Protein AF-A0A5R9DU01-F1 (afdb_monomer_lite)

Foldseek 3Di:
DDDPPQDDADPLLVQLVVQEDDDDPVLVVCCSVPPLNSVQSSLLSVLLQQLLVLCQVVCPVPHQWDKGWYRDSQDKMWIAHPVGKIKIWDQPDDPDDDQVNQKTWIAIDFPPPDPDDGFDIDIDGSPDGSNVVNVCCVVRGVVRHVVVRVVRVVVNVLVVVLQVLQLVVLVVVCVLDPQKQFPPPDHCVNCSSDQGKIWRDPVRHPPPDDPQVKIWIWHAPPSNPDIDTGIDNDDPVSVVVSVVVVVVVPPQDDDDDPPPDDDDDDDDDDDPDPDPDDDDDDDDDDDDDDDDDDDDDDDDDDDDDDDDDDDDDD

Structure (mmCIF, N/CA/C/O backbone):
data_AF-A0A5R9DU01-F1
#
_entry.id   AF-A0A5R9DU01-F1
#
loop_
_atom_site.group_PDB
_atom_site.id
_atom_site.type_symbol
_atom_site.label_atom_id
_atom_site.label_alt_id
_atom_site.label_comp_id
_atom_site.label_asym_id
_atom_site.label_entity_id
_atom_site.label_seq_id
_atom_site.pdbx_PDB_ins_code
_atom_site.Cartn_x
_atom_site.Cartn_y
_atom_site.Cartn_z
_atom_site.occupancy
_atom_site.B_iso_or_equiv
_atom_site.auth_seq_id
_atom_site.auth_comp_id
_atom_site.auth_asym_id
_atom_site.auth_atom_id
_atom_site.pdbx_PDB_model_num
ATOM 1 N N . MET A 1 1 ? -5.476 39.512 -20.419 1.00 50.00 1 MET A N 1
ATOM 2 C CA . MET A 1 1 ? -4.323 38.826 -21.036 1.00 50.00 1 MET A CA 1
ATOM 3 C C . MET A 1 1 ? -4.688 37.359 -21.117 1.00 50.00 1 MET A C 1
ATOM 5 O O . MET A 1 1 ? -5.142 36.841 -20.108 1.00 50.00 1 MET A O 1
ATOM 9 N N . ALA A 1 2 ? -4.630 36.744 -22.297 1.00 47.91 2 ALA A N 1
ATOM 10 C CA . ALA A 1 2 ? -4.918 35.318 -22.434 1.00 47.91 2 ALA A CA 1
ATOM 11 C C . ALA A 1 2 ? -3.765 34.522 -21.813 1.00 47.91 2 ALA A C 1
ATOM 13 O O . ALA A 1 2 ? -2.606 34.837 -22.092 1.00 47.91 2 ALA A O 1
ATOM 14 N N . ASP A 1 3 ? -4.077 33.535 -20.972 1.00 58.12 3 ASP A N 1
ATOM 15 C CA . ASP A 1 3 ? -3.067 32.599 -20.486 1.00 58.12 3 ASP A CA 1
ATOM 16 C C . ASP A 1 3 ? -2.405 31.917 -21.692 1.00 58.12 3 ASP A C 1
ATOM 18 O O . ASP A 1 3 ? -3.116 31.473 -22.604 1.00 58.12 3 ASP A O 1
ATOM 22 N N . PRO A 1 4 ? -1.063 31.848 -21.748 1.00 65.44 4 PRO A N 1
ATOM 23 C CA . PRO A 1 4 ? -0.380 31.137 -22.815 1.00 65.44 4 PRO A CA 1
ATOM 24 C C . PRO A 1 4 ? -0.883 29.691 -22.839 1.00 65.44 4 PRO A C 1
ATOM 26 O O . PRO A 1 4 ? -0.797 28.975 -21.837 1.00 65.44 4 PRO A O 1
ATOM 29 N N . GLN A 1 5 ? -1.445 29.277 -23.981 1.00 71.00 5 GLN A N 1
ATOM 30 C CA . GLN A 1 5 ? -1.933 27.915 -24.180 1.00 71.00 5 GLN A CA 1
ATOM 31 C C . GLN A 1 5 ? -0.801 26.941 -23.858 1.00 71.00 5 GLN A C 1
ATOM 33 O O . GLN A 1 5 ? 0.240 26.938 -24.516 1.00 71.00 5 GLN A O 1
ATOM 38 N N . THR A 1 6 ? -0.994 26.137 -22.811 1.00 71.12 6 THR A N 1
ATOM 39 C CA . THR A 1 6 ? -0.038 25.086 -22.466 1.00 71.12 6 THR A CA 1
ATOM 40 C C . THR A 1 6 ? -0.093 24.046 -23.590 1.00 71.12 6 THR A C 1
ATOM 42 O O . THR A 1 6 ? -1.191 23.579 -23.909 1.00 71.12 6 THR A O 1
ATOM 45 N N . PRO A 1 7 ? 1.037 23.727 -24.248 1.00 76.38 7 PRO A N 1
ATOM 46 C CA . PRO A 1 7 ? 1.052 22.756 -25.334 1.00 76.38 7 PRO A CA 1
ATOM 47 C C . PRO A 1 7 ? 0.535 21.401 -24.841 1.00 76.38 7 PRO A C 1
ATOM 49 O O . PRO A 1 7 ? 0.767 21.013 -23.695 1.00 76.38 7 PRO A O 1
ATOM 52 N N . ALA A 1 8 ? -0.182 20.685 -25.709 1.00 84.69 8 ALA A N 1
ATOM 53 C CA . ALA A 1 8 ? -0.704 19.366 -25.375 1.00 84.69 8 ALA A CA 1
ATOM 54 C C . ALA A 1 8 ? 0.450 18.403 -25.016 1.00 84.69 8 ALA A C 1
ATOM 56 O O . ALA A 1 8 ? 1.486 18.424 -25.690 1.00 84.69 8 ALA A O 1
ATOM 57 N N . PRO A 1 9 ? 0.294 17.556 -23.980 1.00 88.69 9 PRO A N 1
ATOM 58 C CA . PRO A 1 9 ? 1.336 16.619 -23.578 1.00 88.69 9 PRO A CA 1
ATOM 59 C C . PRO A 1 9 ? 1.611 15.597 -24.686 1.00 88.69 9 PRO A C 1
ATOM 61 O O . PRO A 1 9 ? 0.715 15.214 -25.441 1.00 88.69 9 PRO A O 1
ATOM 64 N N . SER A 1 10 ? 2.852 15.109 -24.756 1.00 93.31 10 SER A N 1
ATOM 65 C CA . SER A 1 10 ? 3.187 14.003 -25.656 1.00 93.31 10 SER A CA 1
ATOM 66 C C . SER A 1 10 ? 2.363 12.749 -25.308 1.00 93.31 10 SER A C 1
ATOM 68 O O . SER A 1 10 ? 1.999 12.565 -24.143 1.00 93.31 10 SER A O 1
ATOM 70 N N . PRO A 1 11 ? 2.099 11.836 -26.266 1.00 95.31 11 PRO A N 1
ATOM 71 C CA . PRO A 1 11 ? 1.333 10.617 -25.990 1.00 95.31 11 PRO A CA 1
ATOM 72 C C . PRO A 1 11 ? 1.931 9.760 -24.866 1.00 95.31 11 PRO A C 1
ATOM 74 O O . PRO A 1 11 ? 1.199 9.196 -24.056 1.00 95.31 11 PRO A O 1
ATOM 77 N N . SER A 1 12 ? 3.263 9.698 -24.779 1.00 94.62 12 SER A N 1
ATOM 78 C CA . SER A 1 12 ? 3.965 8.954 -23.730 1.00 94.62 12 SER A CA 1
ATOM 79 C C . SER A 1 12 ? 3.794 9.595 -22.354 1.00 94.62 12 SER A C 1
ATOM 81 O O . SER A 1 12 ? 3.587 8.890 -21.370 1.00 94.62 12 SER A O 1
ATOM 83 N N . LEU A 1 13 ? 3.830 10.930 -22.282 1.00 95.31 13 LEU A N 1
ATOM 84 C CA . LEU A 1 13 ? 3.581 11.651 -21.040 1.00 95.31 13 LEU A CA 1
ATOM 85 C C . LEU A 1 13 ? 2.116 11.512 -20.621 1.00 95.31 13 LEU A C 1
ATOM 87 O O . LEU A 1 13 ? 1.848 11.223 -19.463 1.00 95.31 13 LEU A O 1
ATOM 91 N N . ALA A 1 14 ? 1.172 11.651 -21.553 1.00 94.69 14 ALA A N 1
ATOM 92 C CA . ALA A 1 14 ? -0.249 11.455 -21.275 1.00 94.69 14 ALA A CA 1
ATOM 93 C C . ALA A 1 14 ? -0.528 10.051 -20.708 1.00 94.69 14 ALA A C 1
ATOM 95 O O . ALA A 1 14 ? -1.267 9.910 -19.734 1.00 94.69 14 ALA A O 1
ATOM 96 N N . GLN A 1 15 ? 0.120 9.020 -21.261 1.00 96.25 15 GLN A N 1
ATOM 97 C CA . GLN A 1 15 ? 0.032 7.660 -20.738 1.00 96.25 15 GLN A CA 1
ATOM 98 C C . GLN A 1 15 ? 0.614 7.547 -19.322 1.00 96.25 15 GLN A C 1
ATOM 100 O O . GLN A 1 15 ? -0.055 7.017 -18.436 1.00 96.25 15 GLN A O 1
ATOM 105 N N . ALA A 1 16 ? 1.803 8.101 -19.079 1.00 95.31 16 ALA A N 1
ATOM 106 C CA . ALA A 1 16 ? 2.418 8.107 -17.754 1.00 95.31 16 ALA A CA 1
ATOM 107 C C . ALA A 1 16 ? 1.559 8.842 -16.705 1.00 95.31 16 ALA A C 1
ATOM 109 O O . ALA A 1 16 ? 1.43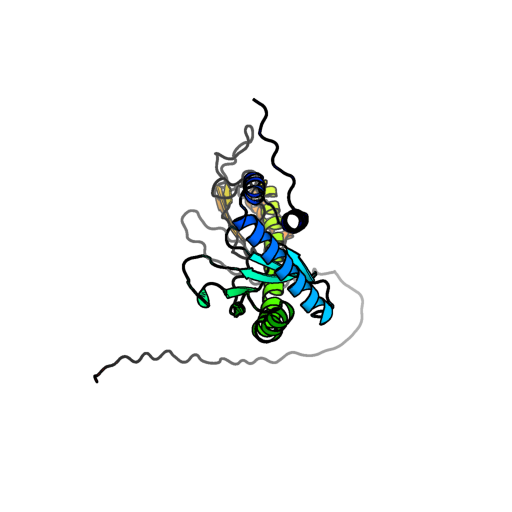7 8.385 -15.571 1.00 95.31 16 ALA A O 1
ATOM 110 N N . LEU A 1 17 ? 0.913 9.949 -17.081 1.00 94.56 17 LEU A N 1
ATOM 111 C CA . LEU A 1 17 ? 0.014 10.687 -16.191 1.00 94.56 17 LEU A CA 1
ATOM 112 C C . LEU A 1 17 ? -1.262 9.895 -15.860 1.00 94.56 17 LEU A C 1
ATOM 114 O O . LEU A 1 17 ? -1.778 10.023 -14.755 1.00 94.56 17 LEU A O 1
ATOM 118 N N . SER A 1 18 ? -1.748 9.043 -16.770 1.00 95.31 18 SER A N 1
ATOM 119 C CA . SER A 1 18 ? -2.974 8.252 -16.558 1.00 95.31 18 SER A CA 1
ATOM 120 C C . SER A 1 18 ? -2.857 7.171 -15.475 1.00 95.31 18 SER A C 1
ATOM 122 O O . SER A 1 18 ? -3.872 6.713 -14.957 1.00 95.31 18 SER A O 1
ATOM 124 N N . VAL A 1 19 ? -1.630 6.772 -15.120 1.00 95.06 19 VAL A N 1
ATOM 125 C CA . VAL A 1 19 ? -1.359 5.758 -14.086 1.00 95.06 19 VAL A CA 1
ATOM 126 C C . VAL A 1 19 ? -0.917 6.368 -12.750 1.00 95.06 19 VAL A C 1
ATOM 128 O O . VAL A 1 19 ? -0.547 5.631 -11.830 1.00 95.06 19 VAL A O 1
ATOM 131 N N . LEU A 1 20 ? -0.936 7.703 -12.630 1.00 94.19 20 LEU A N 1
ATOM 132 C CA . LEU A 1 20 ? -0.679 8.395 -11.369 1.00 94.19 20 LEU A CA 1
ATOM 133 C C . LEU A 1 20 ? -1.876 8.270 -10.426 1.00 94.19 20 LEU A C 1
ATOM 135 O O . LEU A 1 20 ? -3.015 8.551 -10.793 1.00 94.19 20 LEU A O 1
ATOM 139 N N . VAL A 1 21 ? -1.603 7.896 -9.180 1.00 93.19 21 VAL A N 1
ATOM 140 C CA . VAL A 1 21 ? -2.612 7.801 -8.124 1.00 93.19 21 VAL A CA 1
ATOM 141 C C . VAL A 1 21 ? -2.655 9.116 -7.356 1.00 93.19 21 VAL A C 1
ATOM 143 O O . VAL A 1 21 ? -1.670 9.505 -6.733 1.00 93.19 21 VAL A O 1
ATOM 146 N N . SER A 1 22 ? -3.814 9.775 -7.397 1.00 91.94 22 SER A N 1
ATOM 147 C CA . SER A 1 22 ? -4.113 11.018 -6.672 1.00 91.94 22 SER A CA 1
ATOM 148 C C . SER A 1 22 ? -3.112 12.172 -6.894 1.00 91.94 22 SER A C 1
ATOM 150 O O . SER A 1 22 ? -2.636 12.741 -5.910 1.00 91.94 22 SER A O 1
ATOM 152 N N . PRO A 1 23 ? -2.757 12.535 -8.145 1.00 92.50 23 PRO A N 1
ATOM 153 C CA . PRO A 1 23 ? -1.956 13.732 -8.388 1.00 92.50 23 PRO A CA 1
ATOM 154 C C . PRO A 1 23 ? -2.767 15.000 -8.094 1.00 92.50 23 PRO A C 1
ATOM 156 O O . PRO A 1 23 ? -3.945 15.076 -8.443 1.00 92.50 23 PRO A O 1
ATOM 159 N N . ASP A 1 24 ? -2.136 15.999 -7.478 1.00 93.00 24 ASP A N 1
ATOM 160 C CA . ASP A 1 24 ? -2.704 17.345 -7.401 1.00 93.00 24 ASP A CA 1
ATOM 161 C C . ASP A 1 24 ? -2.493 18.116 -8.720 1.00 93.00 24 ASP A C 1
ATOM 163 O O . ASP A 1 24 ? -1.648 17.769 -9.555 1.00 93.00 24 ASP A O 1
ATOM 167 N N . ASP A 1 25 ? -3.296 19.161 -8.933 1.00 93.06 25 ASP A N 1
ATOM 168 C CA . ASP A 1 25 ? -3.261 19.946 -10.171 1.00 93.06 25 ASP A CA 1
ATOM 169 C C . ASP A 1 25 ? -1.913 20.644 -10.391 1.00 93.06 25 ASP A C 1
ATOM 171 O O . ASP A 1 25 ? -1.501 20.851 -11.536 1.00 93.06 25 ASP A O 1
ATOM 175 N N . ASP A 1 26 ? -1.226 21.024 -9.315 1.00 93.00 26 ASP A N 1
ATOM 176 C CA . ASP A 1 26 ? 0.052 21.724 -9.396 1.00 93.00 26 ASP A CA 1
ATOM 177 C C . ASP A 1 26 ? 1.143 20.782 -9.921 1.00 93.00 26 ASP A C 1
ATOM 179 O O . ASP A 1 26 ? 1.870 21.144 -10.851 1.00 93.00 26 ASP A O 1
ATOM 183 N N . PHE A 1 27 ? 1.179 19.540 -9.435 1.00 93.25 27 PHE A N 1
ATOM 184 C CA . PHE A 1 27 ? 2.055 18.483 -9.926 1.00 93.25 27 PHE A CA 1
ATOM 185 C C . PHE A 1 27 ? 1.783 18.165 -11.398 1.00 93.25 27 PHE A C 1
ATOM 187 O O . PHE A 1 27 ? 2.722 18.030 -12.186 1.00 93.25 27 PHE A O 1
ATOM 194 N N . LEU A 1 28 ? 0.510 18.076 -11.803 1.00 92.31 28 LEU A N 1
ATOM 195 C CA . LEU A 1 28 ? 0.144 17.828 -13.202 1.00 92.31 28 LEU A CA 1
ATOM 196 C C . LEU A 1 28 ? 0.627 18.954 -14.123 1.00 92.31 28 LEU A C 1
ATOM 198 O O . LEU A 1 28 ? 1.209 18.684 -15.178 1.00 92.31 28 LEU A O 1
ATOM 202 N N . ARG A 1 29 ? 0.430 20.216 -13.722 1.00 91.94 29 ARG A N 1
ATOM 203 C CA . ARG A 1 29 ? 0.918 21.378 -14.482 1.00 91.94 29 ARG A CA 1
ATOM 204 C C . ARG A 1 29 ? 2.441 21.411 -14.537 1.00 91.94 29 ARG A C 1
ATOM 206 O O . ARG A 1 29 ? 3.003 21.742 -15.581 1.00 91.94 29 ARG A O 1
ATOM 213 N N . GLU A 1 30 ? 3.118 21.077 -13.443 1.00 92.25 30 GLU A N 1
ATOM 214 C CA . GLU A 1 30 ? 4.577 21.026 -13.411 1.00 92.25 30 GLU A CA 1
ATOM 215 C C . GLU A 1 30 ? 5.118 19.921 -14.324 1.00 92.25 30 GLU A C 1
ATOM 217 O O . GLU A 1 30 ? 6.005 20.184 -15.135 1.00 92.25 30 GLU A O 1
ATOM 222 N N . ALA A 1 31 ? 4.541 18.719 -14.277 1.00 91.38 31 ALA A N 1
ATOM 223 C CA . ALA A 1 31 ? 4.926 17.600 -15.134 1.00 91.38 31 ALA A CA 1
ATOM 224 C C . ALA A 1 31 ? 4.796 17.920 -16.632 1.00 91.38 31 ALA A C 1
ATOM 226 O O . ALA A 1 31 ? 5.589 17.427 -17.430 1.00 91.38 31 ALA A O 1
ATOM 227 N N . GLN A 1 32 ? 3.834 18.763 -17.018 1.00 91.62 32 GLN A N 1
ATOM 228 C CA . GLN A 1 32 ? 3.659 19.219 -18.402 1.00 91.62 32 GLN A CA 1
ATOM 229 C C . GLN A 1 32 ? 4.683 20.277 -18.836 1.00 91.62 32 GLN A C 1
ATOM 231 O O . GLN A 1 32 ? 4.969 20.395 -20.024 1.00 91.62 32 GLN A O 1
ATOM 236 N N . ARG A 1 33 ? 5.214 21.065 -17.895 1.00 91.88 33 ARG A N 1
ATOM 237 C CA . ARG A 1 33 ? 6.136 22.183 -18.172 1.00 91.88 33 ARG A CA 1
ATOM 238 C C . ARG A 1 33 ? 7.605 21.817 -17.971 1.00 91.88 33 ARG A C 1
ATOM 240 O O . ARG A 1 33 ? 8.479 22.514 -18.478 1.00 91.88 33 ARG A O 1
ATOM 247 N N . ASN A 1 34 ? 7.880 20.766 -17.204 1.00 92.88 34 ASN A N 1
ATOM 248 C CA . ASN A 1 34 ? 9.218 20.357 -16.807 1.00 92.88 34 ASN A CA 1
ATOM 249 C C . ASN A 1 34 ? 9.645 19.077 -17.546 1.00 92.88 34 ASN A C 1
ATOM 251 O O . ASN A 1 34 ? 9.271 17.968 -17.163 1.00 92.88 34 ASN A O 1
ATOM 255 N N . ASP A 1 35 ? 10.495 19.228 -18.565 1.00 92.12 35 ASP A N 1
ATOM 256 C CA . ASP A 1 35 ? 11.002 18.121 -19.392 1.00 92.12 35 ASP A CA 1
ATOM 257 C C . ASP A 1 35 ? 11.763 17.043 -18.600 1.00 92.12 35 ASP A C 1
ATOM 259 O O . ASP A 1 35 ? 11.828 15.881 -19.011 1.00 92.12 35 ASP A O 1
ATOM 263 N N . GLU A 1 36 ? 12.399 17.395 -17.480 1.00 90.75 36 GLU A N 1
ATOM 264 C CA . GLU A 1 36 ? 13.075 16.412 -16.628 1.00 90.75 36 GLU A CA 1
ATOM 265 C C . GLU A 1 36 ? 12.055 15.541 -15.888 1.00 90.75 36 GLU A C 1
ATOM 267 O O . GLU A 1 36 ? 12.175 14.310 -15.889 1.00 90.75 36 GLU A O 1
ATOM 272 N N . LEU A 1 37 ? 11.021 16.164 -15.320 1.00 91.38 37 LEU A N 1
ATOM 273 C CA . LEU A 1 37 ? 9.933 15.453 -14.655 1.00 91.38 37 LEU A CA 1
ATOM 274 C C . LEU A 1 37 ? 9.149 14.597 -15.659 1.00 91.38 37 LEU A C 1
ATOM 276 O O . LEU A 1 37 ? 8.935 13.412 -15.407 1.00 91.38 37 LEU A O 1
ATOM 280 N N . ALA A 1 38 ? 8.824 15.137 -16.836 1.00 93.69 38 ALA A N 1
ATOM 281 C CA . ALA A 1 38 ? 8.150 14.406 -17.908 1.00 93.69 38 ALA A CA 1
ATOM 282 C C . ALA A 1 38 ? 8.930 13.157 -18.357 1.00 93.69 38 ALA A C 1
ATOM 284 O O . ALA A 1 38 ? 8.357 12.070 -18.492 1.00 93.69 38 ALA A O 1
ATOM 285 N N . ARG A 1 39 ? 10.253 13.286 -18.552 1.00 93.06 39 ARG A N 1
ATOM 286 C CA . ARG A 1 39 ? 11.130 12.148 -18.884 1.00 93.06 39 ARG A CA 1
ATOM 287 C C . ARG A 1 39 ? 11.181 11.121 -17.762 1.00 93.06 39 ARG A C 1
ATOM 289 O O . ARG A 1 39 ? 11.145 9.926 -18.046 1.00 93.06 39 ARG A O 1
ATOM 296 N N . THR A 1 40 ? 11.230 11.572 -16.512 1.00 92.69 40 THR A N 1
ATOM 297 C CA . THR A 1 40 ? 11.231 10.688 -15.340 1.00 92.69 40 THR A CA 1
ATOM 298 C C . THR A 1 40 ? 9.936 9.883 -15.271 1.00 92.69 40 THR A C 1
ATOM 300 O O . THR A 1 40 ? 9.986 8.657 -15.220 1.00 92.69 40 THR A O 1
ATOM 303 N N . LEU A 1 41 ? 8.777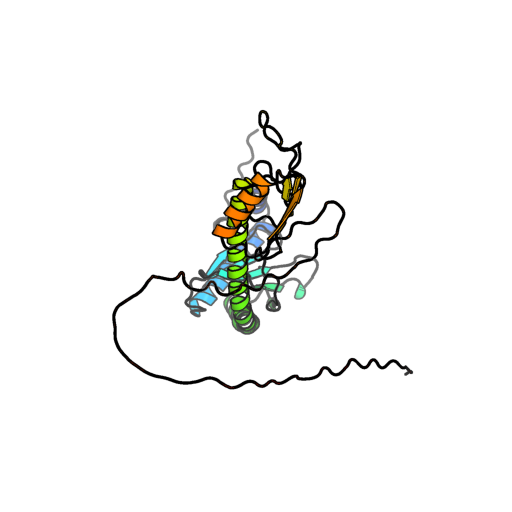 10.538 -15.363 1.00 94.38 41 LEU A N 1
ATOM 304 C CA . LEU A 1 41 ? 7.475 9.866 -15.342 1.00 94.38 41 LEU A CA 1
ATOM 305 C C . LEU A 1 41 ? 7.327 8.871 -16.497 1.00 94.38 41 LEU A C 1
ATOM 307 O O . LEU A 1 41 ? 6.938 7.728 -16.278 1.00 94.38 41 LEU A O 1
ATOM 311 N N . THR A 1 42 ? 7.712 9.271 -17.712 1.00 96.31 42 THR A N 1
ATOM 312 C CA . THR A 1 42 ? 7.672 8.385 -18.888 1.00 96.31 42 THR A CA 1
ATOM 313 C C . THR A 1 42 ? 8.576 7.160 -18.706 1.00 96.31 42 THR A C 1
ATOM 315 O O . THR A 1 42 ? 8.199 6.046 -19.067 1.00 96.31 42 THR A O 1
ATOM 318 N N . HIS A 1 43 ? 9.767 7.342 -18.129 1.00 95.06 43 HIS A N 1
ATOM 319 C CA . HIS A 1 43 ? 10.690 6.244 -17.855 1.00 95.06 43 HIS A CA 1
ATOM 320 C C . HIS A 1 43 ? 10.117 5.249 -16.835 1.00 95.06 43 HIS A C 1
ATOM 322 O O . HIS A 1 43 ? 10.150 4.043 -17.078 1.00 95.06 43 HIS A O 1
ATOM 328 N N . PHE A 1 44 ? 9.574 5.737 -15.716 1.00 95.94 44 PHE A N 1
ATOM 329 C CA . PHE A 1 44 ? 9.015 4.879 -14.668 1.00 95.94 44 PHE A CA 1
ATOM 330 C C . PHE A 1 44 ? 7.720 4.180 -15.092 1.00 95.94 44 PHE A C 1
ATOM 332 O O . PHE A 1 44 ? 7.513 3.027 -14.713 1.00 95.94 44 PHE A O 1
ATOM 339 N N . ASP A 1 45 ? 6.902 4.815 -15.931 1.00 97.38 45 ASP A N 1
ATOM 340 C CA . ASP A 1 45 ? 5.743 4.170 -16.549 1.00 97.38 45 ASP A CA 1
ATOM 341 C C . ASP A 1 45 ? 6.167 2.995 -17.447 1.00 97.38 45 ASP A C 1
ATOM 343 O O . ASP A 1 45 ? 5.677 1.875 -17.285 1.00 97.38 45 ASP A O 1
ATOM 347 N N . ALA A 1 46 ? 7.137 3.209 -18.344 1.00 97.31 46 ALA A N 1
ATOM 348 C CA . ALA A 1 46 ? 7.658 2.150 -19.209 1.00 97.31 46 ALA A CA 1
ATOM 349 C C . ALA A 1 46 ? 8.297 1.004 -18.404 1.00 97.31 46 ALA A C 1
ATOM 351 O O . ALA A 1 46 ? 8.072 -0.172 -18.699 1.00 97.31 46 ALA A O 1
ATOM 352 N N . LEU A 1 47 ? 9.061 1.341 -17.360 1.00 97.31 47 LEU A N 1
ATOM 353 C CA . LEU A 1 47 ? 9.667 0.372 -16.453 1.00 97.31 47 LEU A CA 1
ATOM 354 C C . LEU A 1 47 ? 8.604 -0.457 -15.719 1.00 97.31 47 LEU A C 1
ATOM 356 O O . LEU A 1 47 ? 8.674 -1.684 -15.730 1.00 97.31 47 LEU A O 1
ATOM 360 N N . GLY A 1 48 ? 7.620 0.200 -15.099 1.00 97.62 48 GLY A N 1
ATOM 361 C CA . GLY A 1 48 ? 6.541 -0.459 -14.364 1.00 97.62 48 GLY A CA 1
ATOM 362 C C . GLY A 1 48 ? 5.737 -1.404 -15.234 1.00 97.62 48 GLY A C 1
ATOM 363 O O . GLY A 1 48 ? 5.522 -2.556 -14.856 1.00 97.62 48 GLY A O 1
ATOM 364 N N . ARG A 1 49 ? 5.364 -0.935 -16.426 1.00 98.25 49 ARG A N 1
ATOM 365 C CA . ARG A 1 49 ? 4.649 -1.734 -17.419 1.00 98.25 49 ARG A CA 1
ATOM 366 C C . ARG A 1 49 ? 5.443 -2.968 -17.823 1.00 98.25 49 ARG A C 1
ATOM 368 O O . ARG A 1 49 ? 4.908 -4.069 -17.775 1.00 98.25 49 ARG A O 1
ATOM 375 N N . GLY A 1 50 ? 6.725 -2.795 -18.153 1.00 98.38 50 GLY A N 1
ATOM 376 C CA . GLY A 1 50 ? 7.593 -3.905 -18.540 1.00 98.38 50 GLY A CA 1
ATOM 377 C C . GLY A 1 50 ? 7.800 -4.923 -17.414 1.00 98.38 50 GLY A C 1
ATOM 378 O O . GLY A 1 50 ? 7.871 -6.119 -17.676 1.00 98.38 50 GLY A O 1
ATOM 379 N N . ILE A 1 51 ? 7.869 -4.481 -16.152 1.00 98.44 51 ILE A N 1
ATOM 380 C CA . ILE A 1 51 ? 7.973 -5.390 -15.000 1.00 98.44 51 ILE A CA 1
ATOM 381 C C . ILE A 1 51 ? 6.656 -6.148 -14.804 1.00 98.44 51 ILE A C 1
ATOM 383 O O . ILE A 1 51 ? 6.681 -7.364 -14.626 1.00 98.44 51 ILE A O 1
ATOM 387 N N . ALA A 1 52 ? 5.512 -5.461 -14.856 1.00 98.38 52 ALA A N 1
ATOM 388 C CA . ALA A 1 52 ? 4.200 -6.094 -14.740 1.00 98.38 52 ALA A CA 1
ATOM 389 C C . ALA A 1 52 ? 3.984 -7.142 -15.848 1.00 98.38 52 ALA A C 1
ATOM 391 O O . ALA A 1 52 ? 3.591 -8.272 -15.567 1.00 98.38 52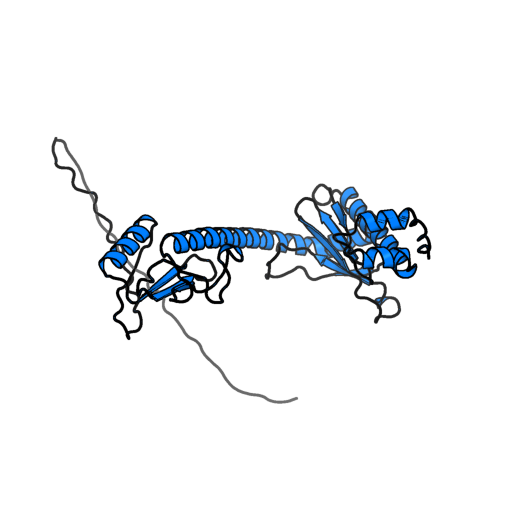 ALA A O 1
ATOM 392 N N . GLU A 1 53 ? 4.326 -6.808 -17.094 1.00 98.56 53 GLU A N 1
ATOM 393 C CA . GLU A 1 53 ? 4.288 -7.726 -18.236 1.00 98.56 53 GLU A CA 1
ATOM 394 C C . GLU A 1 53 ? 5.223 -8.929 -18.053 1.00 98.56 53 GLU A C 1
ATOM 396 O O . GLU A 1 53 ? 4.825 -10.065 -18.315 1.00 98.56 53 GLU A O 1
ATOM 401 N N . ALA A 1 54 ? 6.436 -8.710 -17.542 1.00 98.44 54 ALA A N 1
ATOM 402 C CA . ALA A 1 54 ? 7.392 -9.775 -17.257 1.00 98.44 54 ALA A CA 1
ATOM 403 C C . ALA A 1 54 ? 6.895 -10.746 -16.169 1.00 98.44 54 ALA A C 1
ATOM 405 O O . ALA A 1 54 ? 7.149 -11.951 -16.262 1.00 98.44 54 ALA A O 1
ATOM 406 N N . LEU A 1 55 ? 6.195 -10.245 -15.145 1.00 98.19 55 LEU A N 1
ATOM 407 C CA . LEU A 1 55 ? 5.554 -11.073 -14.116 1.00 98.19 55 LEU A CA 1
ATOM 408 C C . LEU A 1 55 ? 4.355 -11.847 -14.681 1.00 98.19 55 LEU A C 1
ATOM 410 O O . LEU A 1 55 ? 4.224 -13.039 -14.410 1.00 98.19 55 LEU A O 1
ATOM 414 N N . ASN A 1 56 ? 3.530 -11.199 -15.509 1.00 98.12 56 ASN A N 1
ATOM 415 C CA . ASN A 1 56 ? 2.384 -11.828 -16.171 1.00 98.12 56 ASN A CA 1
ATOM 416 C C . ASN A 1 56 ? 2.813 -12.929 -17.149 1.00 98.12 56 ASN A C 1
ATOM 418 O O . ASN A 1 56 ? 2.254 -14.017 -17.128 1.00 98.12 56 ASN A O 1
ATOM 422 N N . THR A 1 57 ? 3.846 -12.687 -17.958 1.00 98.12 57 THR A N 1
ATOM 423 C CA . THR A 1 57 ? 4.388 -13.671 -18.915 1.00 98.12 57 THR A CA 1
ATOM 424 C C . THR A 1 57 ? 4.923 -14.927 -18.220 1.00 98.12 57 THR A C 1
ATOM 426 O O . THR A 1 57 ? 4.872 -16.019 -18.776 1.00 98.12 57 THR A O 1
ATOM 429 N N . ARG A 1 58 ? 5.431 -14.785 -16.991 1.00 97.75 58 ARG A N 1
ATOM 430 C CA . ARG A 1 58 ? 5.910 -15.895 -16.151 1.00 97.75 58 ARG A CA 1
ATOM 431 C C . ARG A 1 58 ? 4.800 -16.595 -15.362 1.00 97.75 58 ARG A C 1
ATOM 433 O O . ARG A 1 58 ? 5.118 -17.490 -14.585 1.00 97.75 58 ARG A O 1
ATOM 440 N N . ASP A 1 59 ? 3.553 -16.154 -15.510 1.00 96.25 59 ASP A N 1
ATOM 441 C CA . ASP A 1 59 ? 2.394 -16.636 -14.755 1.00 96.25 59 ASP A CA 1
ATOM 442 C C . ASP A 1 59 ? 2.599 -16.600 -13.227 1.00 96.25 59 ASP A C 1
ATOM 444 O O . ASP A 1 59 ? 2.193 -17.488 -12.476 1.00 96.25 59 ASP A O 1
ATOM 448 N N . VAL A 1 60 ? 3.282 -15.557 -12.737 1.00 95.44 60 VAL A N 1
ATOM 449 C CA . VAL A 1 60 ? 3.565 -15.402 -11.304 1.00 95.44 60 VAL A CA 1
ATOM 450 C C . VAL A 1 60 ? 2.251 -15.221 -10.551 1.00 95.44 60 VAL A C 1
ATOM 452 O O . VAL A 1 60 ? 1.559 -14.226 -10.764 1.00 95.44 60 VAL A O 1
ATOM 455 N N . GLU A 1 61 ? 1.938 -16.166 -9.660 1.00 94.06 61 GLU A N 1
ATOM 456 C CA . GLU A 1 61 ? 0.672 -16.236 -8.909 1.00 94.06 61 GLU A CA 1
ATOM 457 C C . GLU A 1 61 ? -0.591 -16.232 -9.803 1.00 94.06 61 GLU A C 1
ATOM 459 O O . GLU A 1 61 ? -1.661 -15.807 -9.374 1.00 94.06 61 GLU A O 1
ATOM 464 N N . GLY A 1 62 ? -0.491 -16.717 -11.048 1.00 93.94 62 GLY A N 1
ATOM 465 C CA . GLY A 1 62 ? -1.621 -16.741 -11.985 1.00 93.94 62 GLY A CA 1
ATOM 466 C C . GLY A 1 62 ? -1.843 -15.432 -12.761 1.00 93.94 62 GLY A C 1
ATOM 467 O O . GLY A 1 62 ? -2.925 -15.228 -13.322 1.00 93.94 62 GLY A O 1
ATOM 468 N N . GLY A 1 63 ? -0.862 -14.520 -12.752 1.00 94.50 63 GLY A N 1
ATOM 469 C CA . GLY A 1 63 ? -0.884 -13.264 -13.509 1.00 94.50 63 GLY A CA 1
ATOM 470 C C . GLY A 1 63 ? -1.827 -12.191 -12.944 1.00 94.50 63 GLY A C 1
ATOM 471 O O . GLY A 1 63 ? -2.296 -12.261 -11.819 1.00 94.50 63 GLY A O 1
ATOM 472 N N . GLY A 1 64 ? -2.112 -11.143 -13.722 1.00 96.12 64 GLY A N 1
ATOM 473 C CA . GLY A 1 64 ? -2.942 -10.015 -13.268 1.00 96.12 64 GLY A CA 1
ATOM 474 C C . GLY A 1 64 ? -2.165 -8.930 -12.514 1.00 96.12 64 GLY A C 1
ATOM 475 O O . GLY A 1 64 ? -2.737 -8.185 -11.718 1.00 96.12 64 GLY A O 1
ATOM 476 N N . TRP A 1 65 ? -0.860 -8.834 -12.763 1.00 98.00 65 TRP A N 1
ATOM 477 C CA . TRP A 1 65 ? -0.017 -7.743 -12.296 1.00 98.00 65 TRP A CA 1
ATOM 478 C C . TRP A 1 65 ? -0.256 -6.487 -13.137 1.00 98.00 65 TRP A C 1
ATOM 480 O O . TRP A 1 65 ? -0.224 -6.529 -14.368 1.00 98.00 65 TRP A O 1
ATOM 490 N N . THR A 1 66 ? -0.458 -5.362 -12.460 1.00 98.06 66 THR A N 1
ATOM 491 C CA . THR A 1 66 ? -0.614 -4.020 -13.043 1.00 98.06 66 THR A CA 1
ATOM 492 C C . THR A 1 66 ? 0.348 -3.051 -12.370 1.00 98.06 66 THR A C 1
ATOM 494 O O . THR A 1 66 ? 0.768 -3.308 -11.241 1.00 98.06 66 THR A O 1
ATOM 497 N N . HIS A 1 67 ? 0.671 -1.922 -12.998 1.00 98.06 67 HIS A N 1
ATOM 498 C CA . HIS A 1 67 ? 1.495 -0.888 -12.373 1.00 98.06 67 HIS A CA 1
ATOM 499 C C . HIS A 1 67 ? 0.732 0.417 -12.145 1.00 98.06 67 HIS A C 1
ATOM 501 O O . HIS A 1 67 ? -0.199 0.755 -12.871 1.00 98.06 67 HIS A O 1
ATOM 507 N N . THR A 1 68 ? 1.159 1.153 -11.127 1.00 97.50 68 THR A N 1
ATOM 508 C CA . THR A 1 68 ? 0.710 2.511 -10.808 1.00 97.50 68 THR A CA 1
ATOM 509 C C . THR A 1 68 ? 1.896 3.341 -10.338 1.00 97.50 68 THR A C 1
ATOM 511 O O . THR A 1 68 ? 2.887 2.796 -9.849 1.00 97.50 68 THR A O 1
ATOM 514 N N . MET A 1 69 ? 1.795 4.661 -10.420 1.00 96.31 69 MET A N 1
ATOM 515 C CA . MET A 1 69 ? 2.815 5.581 -9.916 1.00 96.31 69 MET A CA 1
ATOM 516 C C . MET A 1 69 ? 2.220 6.519 -8.867 1.00 96.31 69 MET A C 1
ATOM 518 O O . MET A 1 69 ? 1.042 6.861 -8.927 1.00 96.31 69 MET A O 1
ATOM 522 N N . LEU A 1 70 ? 3.036 6.953 -7.910 1.00 92.50 70 LEU A N 1
ATOM 523 C CA . LEU A 1 70 ? 2.705 8.060 -7.016 1.00 92.50 70 LEU A CA 1
ATOM 524 C C . LEU A 1 70 ? 3.398 9.340 -7.500 1.00 92.50 70 LEU A C 1
ATOM 526 O O . LEU A 1 70 ? 4.517 9.250 -8.017 1.00 92.50 70 LEU A O 1
ATOM 530 N N . PRO A 1 71 ? 2.799 10.525 -7.292 1.00 88.75 71 PRO A N 1
ATOM 531 C CA . PRO A 1 71 ? 3.456 11.800 -7.560 1.00 88.75 71 PRO A CA 1
ATOM 532 C C . PRO A 1 71 ? 4.788 11.896 -6.801 1.00 88.75 71 PRO A C 1
ATOM 534 O O . PRO A 1 71 ? 4.821 11.987 -5.575 1.00 88.75 71 PRO A O 1
ATOM 537 N N . ALA A 1 72 ? 5.910 11.821 -7.520 1.00 87.12 72 ALA A N 1
ATOM 538 C CA . ALA A 1 72 ? 7.238 11.979 -6.937 1.00 87.12 72 ALA A CA 1
ATOM 539 C C . ALA A 1 72 ? 8.235 12.532 -7.952 1.00 87.12 72 ALA A C 1
ATOM 541 O O . ALA A 1 72 ? 8.391 12.003 -9.052 1.00 87.12 72 ALA A O 1
ATOM 542 N N . TYR A 1 73 ? 9.005 13.527 -7.521 1.00 82.50 73 TYR A N 1
ATOM 543 C CA . TYR A 1 73 ? 10.033 14.185 -8.330 1.00 82.50 73 TYR A CA 1
ATOM 544 C C . TYR A 1 73 ? 11.227 13.295 -8.687 1.00 82.50 73 TYR A C 1
ATOM 546 O O . TYR A 1 73 ? 12.024 13.641 -9.553 1.00 82.50 73 TYR A O 1
ATOM 554 N N . TRP A 1 74 ? 11.397 12.173 -7.988 1.00 82.00 74 TRP A N 1
ATOM 555 C CA . TRP A 1 74 ? 12.563 11.296 -8.137 1.00 82.00 74 TRP A CA 1
ATOM 556 C C . TRP A 1 74 ? 12.203 9.979 -8.830 1.00 82.00 74 TRP A C 1
ATOM 558 O O . TRP A 1 74 ? 13.102 9.214 -9.167 1.00 82.00 74 TRP A O 1
ATOM 568 N N . GLY A 1 75 ? 10.909 9.756 -9.086 1.00 87.12 75 GLY A N 1
ATOM 569 C CA . GLY A 1 75 ? 10.371 8.558 -9.712 1.00 87.12 75 GLY A CA 1
ATOM 570 C C . GLY A 1 75 ? 10.122 7.414 -8.728 1.00 87.12 75 GLY A C 1
ATOM 571 O O . GLY A 1 75 ? 10.964 7.048 -7.904 1.00 87.12 75 GLY A O 1
ATOM 572 N N . ASN A 1 76 ? 8.931 6.840 -8.824 1.00 94.19 76 ASN A N 1
ATOM 573 C CA . ASN A 1 76 ? 8.576 5.585 -8.185 1.00 94.19 76 ASN A CA 1
ATOM 574 C C . ASN A 1 76 ? 7.627 4.824 -9.105 1.00 94.19 76 ASN A C 1
ATOM 576 O O . ASN A 1 76 ? 6.951 5.418 -9.946 1.00 94.19 76 ASN A O 1
ATOM 580 N N . VAL A 1 77 ? 7.562 3.513 -8.920 1.00 97.00 77 VAL A N 1
ATOM 581 C CA . VAL A 1 77 ? 6.504 2.709 -9.515 1.00 97.00 77 VAL A CA 1
ATOM 582 C C . VAL A 1 77 ? 6.120 1.588 -8.568 1.00 97.00 77 VAL A C 1
ATOM 584 O O . VAL A 1 77 ? 6.972 0.985 -7.923 1.00 97.00 77 VAL A O 1
ATOM 587 N N . THR A 1 78 ? 4.827 1.324 -8.460 1.00 97.69 78 THR A N 1
ATOM 588 C CA . THR A 1 78 ? 4.283 0.202 -7.701 1.00 97.69 78 THR A CA 1
ATOM 589 C C . THR A 1 78 ? 3.727 -0.810 -8.682 1.00 97.69 78 THR A C 1
ATOM 591 O O . THR A 1 78 ? 2.899 -0.461 -9.517 1.00 97.69 78 THR A O 1
ATOM 594 N N . VAL A 1 79 ? 4.166 -2.061 -8.585 1.00 97.94 79 VAL A N 1
ATOM 595 C CA . VAL A 1 79 ? 3.630 -3.178 -9.368 1.00 97.94 79 VAL A CA 1
ATOM 596 C C . VAL A 1 79 ? 2.793 -4.036 -8.430 1.00 97.94 79 VAL A C 1
ATOM 598 O O . VAL A 1 79 ? 3.317 -4.593 -7.467 1.00 97.94 79 VAL A O 1
ATOM 601 N N . ARG A 1 80 ? 1.486 -4.095 -8.680 1.00 96.62 80 ARG A N 1
ATOM 602 C CA . ARG A 1 80 ? 0.472 -4.677 -7.800 1.00 96.62 80 ARG A CA 1
ATOM 603 C C . ARG A 1 80 ? -0.255 -5.829 -8.480 1.00 96.62 80 ARG A C 1
ATOM 605 O O . ARG A 1 80 ? -0.680 -5.711 -9.625 1.00 96.62 80 ARG A O 1
ATOM 612 N N . HIS A 1 81 ? -0.417 -6.910 -7.739 1.00 95.69 81 HIS A N 1
ATOM 613 C CA . HIS A 1 81 ? -1.258 -8.049 -8.053 1.00 95.69 81 HIS A CA 1
ATOM 614 C C . HIS A 1 81 ? -2.697 -7.797 -7.594 1.00 95.69 81 HIS A C 1
ATOM 616 O O . HIS A 1 81 ? -2.929 -7.108 -6.595 1.00 95.69 81 HIS A O 1
ATOM 622 N N . ARG A 1 82 ? -3.668 -8.418 -8.267 1.00 90.69 82 ARG A N 1
ATOM 623 C CA . ARG A 1 82 ? -5.091 -8.353 -7.892 1.00 90.69 82 ARG A CA 1
ATOM 624 C C . ARG A 1 82 ? -5.381 -8.826 -6.461 1.00 90.69 82 ARG A C 1
ATOM 626 O O . ARG A 1 82 ? -6.254 -8.260 -5.815 1.00 90.69 82 ARG A O 1
ATOM 633 N N . ASP A 1 83 ? -4.594 -9.770 -5.942 1.00 85.31 83 ASP A N 1
ATOM 634 C CA . ASP A 1 83 ? -4.773 -10.318 -4.585 1.00 85.31 83 ASP A CA 1
ATOM 635 C C . ASP A 1 83 ? -4.097 -9.460 -3.496 1.00 85.31 83 ASP A C 1
ATOM 637 O O . ASP A 1 83 ? -3.914 -9.893 -2.363 1.00 85.31 83 ASP A O 1
ATOM 641 N N . GLY A 1 84 ? -3.678 -8.235 -3.833 1.00 85.44 84 GLY A N 1
ATOM 642 C CA . GLY A 1 84 ? -3.134 -7.262 -2.882 1.00 85.44 84 GLY A CA 1
ATOM 643 C C . GLY A 1 84 ? -1.614 -7.301 -2.703 1.00 85.44 84 GLY A C 1
ATOM 644 O O . GLY A 1 84 ? -1.052 -6.367 -2.120 1.00 85.44 84 GLY A O 1
ATOM 645 N N . MET A 1 85 ? -0.926 -8.308 -3.256 1.00 92.12 85 MET A N 1
ATOM 646 C CA . MET A 1 85 ? 0.542 -8.326 -3.303 1.00 92.12 85 MET A CA 1
ATOM 647 C C . MET A 1 85 ? 1.057 -7.131 -4.094 1.00 92.12 85 MET A C 1
ATOM 649 O O . MET A 1 85 ? 0.515 -6.816 -5.151 1.00 92.12 85 MET A O 1
ATOM 653 N N . HIS A 1 86 ? 2.119 -6.479 -3.638 1.00 94.88 86 HIS A N 1
ATOM 654 C CA . HIS A 1 86 ? 2.756 -5.450 -4.450 1.00 94.88 86 HIS A CA 1
ATOM 655 C C . HIS A 1 86 ? 4.231 -5.252 -4.126 1.00 94.88 86 HIS A C 1
ATOM 657 O O . HIS A 1 86 ? 4.690 -5.519 -3.014 1.00 94.88 86 HIS A O 1
ATOM 663 N N . PHE A 1 87 ? 4.952 -4.750 -5.123 1.00 97.25 87 PHE A N 1
ATOM 664 C CA . PHE A 1 87 ? 6.339 -4.321 -5.028 1.00 97.25 87 PHE A CA 1
ATOM 665 C C . PHE A 1 87 ? 6.426 -2.834 -5.331 1.00 97.25 87 PHE A C 1
ATOM 667 O O . PHE A 1 87 ? 5.897 -2.376 -6.345 1.00 97.25 87 PHE A O 1
ATOM 674 N N . VAL A 1 88 ? 7.114 -2.090 -4.474 1.00 96.94 88 VAL A N 1
ATOM 675 C CA . VAL A 1 88 ? 7.354 -0.660 -4.645 1.00 96.94 88 VAL A CA 1
ATOM 676 C C . VAL A 1 88 ? 8.806 -0.466 -5.055 1.00 96.94 88 VAL A C 1
ATOM 678 O O . VAL A 1 88 ? 9.726 -0.829 -4.326 1.00 96.94 88 VAL A O 1
ATOM 681 N N . PHE A 1 89 ? 9.011 0.109 -6.231 1.00 96.88 89 PHE A N 1
ATOM 682 C CA . PHE A 1 89 ? 10.314 0.445 -6.783 1.00 96.88 89 PHE A CA 1
ATOM 683 C C . PHE A 1 89 ? 10.539 1.938 -6.578 1.00 96.88 89 PHE A C 1
ATOM 685 O O . PHE A 1 89 ? 9.881 2.767 -7.207 1.00 96.88 89 PHE A O 1
ATOM 692 N N . MET A 1 90 ? 11.463 2.284 -5.687 1.00 94.56 90 MET A N 1
ATOM 693 C CA . MET A 1 90 ? 11.734 3.665 -5.301 1.00 94.56 90 MET A CA 1
ATOM 694 C C . MET A 1 90 ? 13.134 4.087 -5.704 1.00 94.56 90 MET A C 1
ATOM 696 O O . MET A 1 90 ? 14.123 3.401 -5.424 1.00 94.56 90 MET A O 1
ATOM 700 N N . HIS A 1 91 ? 13.224 5.270 -6.298 1.00 92.25 91 HIS A N 1
ATOM 701 C CA . HIS A 1 91 ? 14.485 5.952 -6.503 1.00 92.25 91 HIS A CA 1
ATOM 702 C C . HIS A 1 91 ? 14.641 7.064 -5.460 1.00 92.25 91 HIS A C 1
ATOM 704 O O . HIS A 1 91 ? 13.916 8.053 -5.454 1.00 92.25 91 HIS A O 1
ATOM 710 N N . HIS A 1 92 ? 15.605 6.905 -4.551 1.00 83.06 92 HIS A N 1
ATOM 711 C CA . HIS A 1 92 ? 15.819 7.830 -3.427 1.00 83.06 92 HIS A CA 1
ATOM 712 C C . HIS A 1 92 ? 16.627 9.099 -3.779 1.00 83.06 92 HIS A C 1
ATOM 714 O O . HIS A 1 92 ? 17.067 9.821 -2.888 1.00 83.06 92 HIS A O 1
ATOM 720 N N . GLY A 1 93 ? 16.805 9.410 -5.065 1.00 70.69 93 GLY A N 1
ATOM 721 C CA . GLY A 1 93 ? 17.251 10.731 -5.503 1.00 70.69 93 GLY A CA 1
ATOM 722 C C . GLY A 1 93 ? 18.733 11.097 -5.288 1.00 70.69 93 GLY A C 1
ATOM 723 O O . GLY A 1 93 ? 19.595 10.299 -4.917 1.00 70.69 93 GLY A O 1
ATOM 724 N N . ARG A 1 94 ? 19.008 12.369 -5.613 1.00 56.00 94 ARG A N 1
ATOM 725 C CA . ARG A 1 94 ? 20.183 12.919 -6.331 1.00 56.00 94 ARG A CA 1
ATOM 726 C C . ARG A 1 94 ? 21.564 12.898 -5.654 1.00 56.00 94 ARG A C 1
ATOM 728 O O . ARG A 1 94 ? 22.538 13.277 -6.301 1.00 56.00 94 ARG A O 1
ATOM 735 N N . SER A 1 95 ? 21.700 12.516 -4.384 1.00 57.91 95 SER A N 1
ATOM 736 C CA . SER A 1 95 ? 22.984 12.681 -3.669 1.00 57.91 95 SER A CA 1
ATOM 737 C C . SER A 1 95 ? 24.064 11.687 -4.108 1.00 57.91 95 SER A C 1
ATOM 739 O O . SER A 1 95 ? 25.259 11.944 -3.951 1.00 57.91 95 SER A O 1
ATOM 741 N N . ARG A 1 96 ? 23.663 10.552 -4.690 1.00 61.31 96 ARG A N 1
ATOM 742 C CA . ARG A 1 96 ? 24.584 9.504 -5.135 1.00 61.31 96 ARG A CA 1
ATOM 743 C C . ARG A 1 96 ? 24.928 9.695 -6.609 1.00 61.31 96 ARG A C 1
ATOM 745 O O . ARG A 1 96 ? 24.064 9.610 -7.473 1.00 61.31 96 ARG A O 1
ATOM 752 N N . LYS A 1 97 ? 26.208 9.936 -6.899 1.00 71.62 97 LYS A N 1
ATOM 753 C CA . LYS A 1 97 ? 26.730 10.041 -8.271 1.00 71.62 97 LYS A CA 1
ATOM 754 C C . LYS A 1 97 ? 27.100 8.661 -8.832 1.00 71.62 97 LYS A C 1
ATOM 756 O O . LYS A 1 97 ? 27.383 7.724 -8.084 1.00 71.62 97 LYS A O 1
ATOM 761 N N . GLY A 1 98 ? 27.126 8.549 -10.159 1.00 77.44 98 GLY A N 1
ATOM 762 C CA . GLY A 1 98 ? 27.581 7.345 -10.859 1.00 77.44 98 GLY A CA 1
ATOM 763 C C . GLY A 1 98 ? 26.647 6.134 -10.680 1.00 77.44 98 GLY A C 1
ATOM 764 O O . GLY A 1 98 ? 25.439 6.310 -10.518 1.00 77.44 98 GLY A O 1
ATOM 765 N N . PRO A 1 99 ? 27.176 4.895 -10.687 1.00 75.44 99 PRO A N 1
ATOM 766 C CA . PRO A 1 99 ? 26.368 3.670 -10.633 1.00 75.44 99 PRO A CA 1
ATOM 767 C C . PRO A 1 99 ? 25.465 3.540 -9.398 1.00 75.44 99 PRO A C 1
ATOM 769 O O . PRO A 1 99 ? 24.471 2.820 -9.429 1.00 75.44 99 PRO A O 1
ATOM 772 N N . ALA A 1 100 ? 25.798 4.217 -8.295 1.00 72.81 100 ALA A N 1
ATOM 773 C CA . ALA A 1 100 ? 25.003 4.191 -7.069 1.00 72.81 100 ALA A CA 1
ATOM 774 C C . ALA A 1 100 ? 23.722 5.040 -7.159 1.00 72.81 100 ALA A C 1
ATOM 776 O O . ALA A 1 100 ? 22.764 4.744 -6.448 1.00 72.81 100 ALA A O 1
ATOM 777 N N . GLY A 1 101 ? 23.704 6.058 -8.027 1.00 80.94 101 GLY A N 1
ATOM 778 C CA . GLY A 1 101 ? 22.531 6.893 -8.314 1.00 80.94 101 GLY A CA 1
ATOM 779 C C . GLY A 1 101 ? 21.584 6.300 -9.357 1.00 80.94 101 GLY A C 1
ATOM 780 O O . GLY A 1 101 ? 20.547 6.878 -9.632 1.00 80.94 101 GLY A O 1
ATOM 781 N N . ARG A 1 102 ? 21.925 5.148 -9.948 1.00 86.69 102 ARG A N 1
ATOM 782 C CA . ARG A 1 102 ? 21.099 4.442 -10.946 1.00 86.69 102 ARG A CA 1
ATOM 783 C C . ARG A 1 102 ? 20.493 3.169 -10.359 1.00 86.69 102 ARG A C 1
ATOM 785 O O . ARG A 1 102 ? 20.439 2.128 -11.009 1.00 86.69 102 ARG A O 1
ATOM 792 N N . ARG A 1 103 ? 20.117 3.218 -9.080 1.00 91.19 103 ARG A N 1
ATOM 793 C CA . ARG A 1 103 ? 19.622 2.069 -8.318 1.00 91.19 103 ARG A CA 1
ATOM 794 C C . ARG A 1 103 ? 18.221 2.330 -7.789 1.00 91.19 103 ARG A C 1
ATOM 796 O O . ARG A 1 103 ? 17.947 3.400 -7.254 1.00 91.19 103 ARG A O 1
ATOM 803 N N . LEU A 1 104 ? 17.381 1.310 -7.891 1.00 94.12 104 LEU A N 1
ATOM 804 C CA . LEU A 1 104 ? 16.050 1.264 -7.311 1.00 94.12 104 LEU A CA 1
ATOM 805 C C . LEU A 1 104 ? 16.099 0.405 -6.056 1.00 94.12 104 LEU A C 1
ATOM 807 O O . LEU A 1 104 ? 16.610 -0.720 -6.088 1.00 94.12 104 LEU A O 1
ATOM 811 N N . ARG A 1 105 ? 15.558 0.932 -4.961 1.00 95.50 105 ARG A N 1
ATOM 812 C CA . ARG A 1 105 ? 15.196 0.116 -3.807 1.00 95.50 105 ARG A CA 1
ATOM 813 C C . ARG A 1 105 ? 13.862 -0.550 -4.118 1.00 95.50 105 ARG A C 1
ATOM 815 O O . ARG A 1 105 ? 12.943 0.127 -4.568 1.00 95.50 105 ARG A O 1
ATOM 822 N N . VAL A 1 106 ? 13.782 -1.859 -3.911 1.00 97.25 106 VAL A N 1
ATOM 823 C CA . VAL A 1 106 ? 12.548 -2.625 -4.090 1.00 97.25 106 VAL A CA 1
ATOM 824 C C . VAL A 1 106 ? 12.061 -3.069 -2.724 1.00 97.25 106 VAL A C 1
ATOM 826 O O . VAL A 1 106 ? 12.759 -3.810 -2.030 1.00 97.25 106 VAL A O 1
ATOM 829 N N . GLU A 1 107 ? 10.878 -2.600 -2.356 1.00 96.44 107 GLU A N 1
ATOM 830 C CA . GLU A 1 107 ? 10.194 -2.930 -1.110 1.00 96.44 107 GLU A CA 1
ATOM 831 C C . GLU A 1 107 ? 8.910 -3.708 -1.395 1.00 96.44 107 GLU A C 1
ATOM 833 O O . GLU A 1 107 ? 8.365 -3.664 -2.499 1.00 96.44 107 GLU A O 1
ATOM 838 N N . THR A 1 108 ? 8.434 -4.438 -0.396 1.00 95.12 108 THR A N 1
ATOM 839 C CA . THR A 1 108 ? 7.185 -5.195 -0.447 1.00 95.12 108 THR A CA 1
ATOM 840 C C . THR A 1 108 ? 6.057 -4.444 0.240 1.00 95.12 108 THR A C 1
ATOM 842 O O . THR A 1 108 ? 6.250 -3.715 1.213 1.00 95.12 108 THR A O 1
ATOM 845 N N . GLY A 1 109 ? 4.854 -4.656 -0.272 1.00 90.31 109 GLY A N 1
ATOM 846 C CA . GLY A 1 109 ? 3.626 -4.131 0.288 1.00 90.31 109 GLY A CA 1
ATOM 847 C C . GLY A 1 109 ? 3.020 -4.995 1.382 1.00 90.31 109 GLY A C 1
ATOM 848 O O . GLY A 1 109 ? 2.832 -6.192 1.176 1.00 90.31 109 GLY A O 1
ATOM 849 N N . TYR A 1 110 ? 2.625 -4.399 2.504 1.00 88.94 110 TYR A N 1
ATOM 850 C CA . TYR A 1 110 ? 1.906 -5.096 3.577 1.00 88.94 110 TYR A CA 1
ATOM 851 C C . TYR A 1 110 ? 0.558 -4.427 3.858 1.00 88.94 110 TYR A C 1
ATOM 853 O O . TYR A 1 110 ? 0.418 -3.227 3.600 1.00 88.94 110 TYR A O 1
ATOM 861 N N . PRO A 1 111 ? -0.430 -5.167 4.400 1.00 84.12 111 PRO A N 1
ATOM 862 C CA . PRO A 1 111 ? -1.652 -4.570 4.922 1.00 84.12 111 PRO A CA 1
ATOM 863 C C . PRO A 1 111 ? -1.352 -3.413 5.879 1.00 84.12 111 PRO A C 1
ATOM 865 O O . PRO A 1 111 ? -0.376 -3.440 6.637 1.00 84.12 111 PRO A O 1
ATOM 868 N N . HIS A 1 112 ? -2.200 -2.387 5.840 1.00 78.62 112 HIS A N 1
ATOM 869 C CA . HIS A 1 112 ? -2.045 -1.217 6.695 1.00 78.62 112 HIS A CA 1
ATOM 870 C C . HIS A 1 112 ? -2.014 -1.624 8.178 1.00 78.62 112 HIS A C 1
ATOM 872 O O . HIS A 1 112 ? -2.807 -2.452 8.617 1.00 78.62 112 HIS A O 1
ATOM 878 N N . GLY A 1 113 ? -1.087 -1.043 8.943 1.00 70.19 113 GLY A N 1
ATOM 879 C CA . GLY A 1 113 ? -0.931 -1.325 10.373 1.00 70.19 113 GLY A CA 1
ATOM 880 C C . GLY A 1 113 ? -0.085 -2.556 10.718 1.00 70.19 113 GLY A C 1
ATOM 881 O O . GLY A 1 113 ? 0.234 -2.734 11.890 1.00 70.19 113 GLY A O 1
ATOM 882 N N . TYR A 1 114 ? 0.345 -3.368 9.743 1.00 82.00 114 TYR A N 1
ATOM 883 C CA . TYR A 1 114 ? 1.247 -4.487 10.028 1.00 82.00 114 TYR A CA 1
ATOM 884 C C . TYR A 1 114 ? 2.609 -3.995 10.547 1.00 82.00 114 TYR A C 1
ATOM 886 O O . TYR A 1 114 ? 3.326 -3.265 9.854 1.00 82.00 114 TYR A O 1
ATOM 894 N N . CYS A 1 115 ? 2.982 -4.417 11.755 1.00 78.56 115 CYS A N 1
ATOM 895 C CA . CYS A 1 115 ? 4.220 -4.028 12.440 1.00 78.56 115 CYS A CA 1
ATOM 896 C C . CYS A 1 115 ? 5.188 -5.197 12.696 1.00 78.56 115 CYS A C 1
ATOM 898 O O . CYS A 1 115 ? 6.210 -4.996 13.349 1.00 78.56 115 CYS A O 1
ATOM 900 N N . GLY A 1 116 ? 4.880 -6.395 12.187 1.00 84.19 116 GLY A N 1
ATOM 901 C CA . GLY A 1 116 ? 5.734 -7.573 12.325 1.00 84.19 116 GLY A CA 1
ATOM 902 C C . GLY A 1 116 ? 6.995 -7.525 11.458 1.00 84.19 116 GLY A C 1
ATOM 903 O O . GLY A 1 116 ? 7.310 -6.515 10.816 1.00 84.19 116 GLY A O 1
ATOM 904 N N . TRP A 1 117 ? 7.733 -8.637 11.452 1.00 88.00 117 TRP A N 1
ATOM 905 C CA . TRP A 1 117 ? 8.943 -8.782 10.641 1.00 88.00 117 TRP A CA 1
ATOM 906 C C . TRP A 1 117 ? 8.619 -8.586 9.158 1.00 88.00 117 TRP A C 1
ATOM 908 O O . TRP A 1 117 ? 7.570 -9.007 8.701 1.00 88.00 117 TRP A O 1
ATOM 918 N N . ARG A 1 118 ? 9.498 -7.939 8.389 1.00 92.06 118 ARG A N 1
ATOM 919 C CA . ARG A 1 118 ? 9.280 -7.665 6.960 1.00 92.06 118 ARG A CA 1
ATOM 920 C C . ARG A 1 118 ? 10.416 -8.242 6.133 1.00 92.06 118 ARG A C 1
ATOM 922 O O . ARG A 1 118 ? 11.549 -8.318 6.600 1.00 92.06 118 ARG A O 1
ATOM 929 N N . ALA A 1 119 ? 10.113 -8.595 4.889 1.00 93.69 119 ALA A N 1
ATOM 930 C CA . ALA A 1 119 ? 11.121 -9.015 3.932 1.00 93.69 119 ALA A CA 1
ATOM 931 C C . ALA A 1 119 ? 12.114 -7.870 3.697 1.00 93.69 119 ALA A C 1
ATOM 933 O O . ALA A 1 119 ? 11.713 -6.734 3.429 1.00 93.69 119 ALA A O 1
ATOM 934 N N . GLU A 1 120 ? 13.407 -8.178 3.799 1.00 94.81 120 GLU A N 1
ATOM 935 C CA . GLU A 1 120 ? 14.462 -7.181 3.643 1.00 94.81 120 GLU A CA 1
ATOM 936 C C . GLU A 1 120 ? 14.443 -6.605 2.215 1.00 94.81 120 GLU A C 1
ATOM 938 O O . GLU A 1 120 ? 14.512 -7.368 1.241 1.00 94.81 120 GLU A O 1
ATOM 943 N N . PRO A 1 121 ? 14.374 -5.271 2.057 1.00 96.31 121 PRO A N 1
ATOM 944 C CA . PRO A 1 121 ? 14.393 -4.644 0.747 1.00 96.31 121 PRO A CA 1
ATOM 945 C C . PRO A 1 121 ? 15.641 -4.998 -0.056 1.00 96.31 121 PRO A C 1
ATOM 947 O O . PRO A 1 121 ? 16.765 -4.988 0.446 1.00 96.31 121 PRO A O 1
ATOM 950 N N . ILE A 1 122 ? 15.466 -5.222 -1.356 1.00 97.00 122 ILE A N 1
ATOM 951 C CA . ILE A 1 122 ? 16.594 -5.437 -2.265 1.00 97.00 122 ILE A CA 1
ATOM 952 C C . ILE A 1 122 ? 16.910 -4.165 -3.044 1.00 97.00 122 ILE A C 1
ATOM 954 O O . ILE A 1 122 ? 16.148 -3.202 -3.083 1.00 97.00 122 ILE A O 1
ATOM 958 N N . THR A 1 123 ? 18.063 -4.159 -3.703 1.00 95.75 123 THR A N 1
ATOM 959 C CA . THR A 1 123 ? 18.431 -3.108 -4.651 1.00 95.75 123 THR A CA 1
ATOM 960 C C . THR A 1 123 ? 18.695 -3.713 -6.023 1.00 95.75 123 THR A C 1
ATOM 962 O O . THR A 1 123 ? 19.379 -4.741 -6.132 1.00 95.75 123 THR A O 1
ATOM 965 N N . VAL A 1 124 ? 18.173 -3.058 -7.057 1.00 95.50 124 VAL A N 1
ATOM 966 C CA . VAL A 1 124 ? 18.356 -3.402 -8.475 1.00 95.50 124 VAL A CA 1
ATOM 967 C C . VAL A 1 124 ? 18.826 -2.170 -9.251 1.00 95.50 124 VAL A C 1
ATOM 969 O O . VAL A 1 124 ? 18.622 -1.041 -8.812 1.00 95.50 124 VAL A O 1
ATOM 972 N N . SER A 1 125 ? 19.506 -2.366 -10.382 1.00 92.75 125 SER A N 1
ATOM 973 C CA . SER A 1 125 ? 19.878 -1.251 -11.264 1.00 92.75 125 SER A CA 1
ATOM 974 C C . SER A 1 125 ? 18.687 -0.847 -12.132 1.00 92.75 125 SER A C 1
ATOM 976 O O . SER A 1 125 ? 17.998 -1.719 -12.657 1.00 92.75 125 SER A O 1
ATOM 978 N N . MET A 1 126 ? 18.493 0.459 -12.303 1.00 90.81 126 MET A N 1
ATOM 979 C CA . MET A 1 126 ? 17.471 1.057 -13.169 1.00 90.81 126 MET A CA 1
ATOM 980 C C . MET A 1 126 ? 17.742 0.801 -14.660 1.00 90.81 126 MET A C 1
ATOM 982 O O . MET A 1 126 ? 16.833 0.845 -15.477 1.00 90.81 126 MET A O 1
ATOM 986 N N . ASP A 1 127 ? 18.991 0.488 -15.013 1.00 90.25 127 ASP A N 1
ATOM 987 C CA . ASP A 1 127 ? 19.421 0.312 -16.408 1.00 90.25 127 ASP A CA 1
ATOM 988 C C . ASP A 1 127 ? 19.195 -1.105 -16.933 1.00 90.25 127 ASP A C 1
ATOM 990 O O . ASP A 1 127 ? 19.500 -1.411 -18.086 1.00 90.25 127 ASP A O 1
ATOM 994 N N . ARG A 1 128 ? 18.735 -2.011 -16.068 1.00 93.81 128 ARG A N 1
ATOM 995 C CA . ARG A 1 128 ? 18.481 -3.394 -16.457 1.00 93.81 128 ARG A CA 1
ATOM 996 C C . ARG A 1 128 ? 17.146 -3.501 -17.170 1.00 93.81 128 ARG A C 1
ATOM 998 O O . ARG A 1 128 ? 16.197 -2.793 -16.852 1.00 93.81 128 ARG A O 1
ATOM 1005 N N . ALA A 1 129 ? 17.074 -4.455 -18.094 1.00 96.94 129 ALA A N 1
ATOM 1006 C CA . ALA A 1 129 ? 15.820 -4.807 -18.737 1.00 96.94 129 ALA A CA 1
ATOM 1007 C C . ALA A 1 129 ? 14.755 -5.168 -17.677 1.00 96.94 129 ALA A C 1
ATOM 1009 O O . ALA A 1 129 ? 15.096 -5.859 -16.706 1.00 96.94 129 ALA A O 1
ATOM 1010 N N . PRO A 1 130 ? 13.485 -4.763 -17.868 1.00 97.94 130 PRO A N 1
ATOM 1011 C CA . PRO A 1 130 ? 12.399 -5.052 -16.929 1.00 97.94 130 PRO A CA 1
ATOM 1012 C C . PRO A 1 130 ? 12.284 -6.538 -16.572 1.00 97.94 130 PRO A C 1
ATOM 1014 O O . PRO A 1 130 ? 12.130 -6.893 -15.406 1.00 97.94 130 PRO A O 1
ATOM 1017 N N . ASP A 1 131 ? 12.479 -7.406 -17.563 1.00 98.06 131 ASP A N 1
ATOM 1018 C CA . ASP A 1 131 ? 12.503 -8.860 -17.410 1.00 98.06 131 ASP A CA 1
ATOM 1019 C C . ASP A 1 131 ? 13.545 -9.347 -16.384 1.00 98.06 131 ASP A C 1
ATOM 1021 O O . ASP A 1 131 ? 13.261 -10.149 -15.491 1.00 98.06 131 ASP A O 1
ATOM 1025 N N . ALA A 1 132 ? 14.752 -8.786 -16.454 1.00 98.12 132 ALA A N 1
ATOM 1026 C CA . ALA A 1 132 ? 15.851 -9.127 -15.564 1.00 98.12 132 ALA A CA 1
ATOM 1027 C C . ALA A 1 132 ? 15.649 -8.564 -14.146 1.00 98.12 132 ALA A C 1
ATOM 1029 O O . ALA A 1 132 ? 16.101 -9.169 -13.172 1.00 98.12 132 ALA A O 1
ATOM 1030 N N . ILE A 1 133 ? 14.974 -7.415 -14.025 1.00 98.12 133 ILE A N 1
ATOM 1031 C CA . ILE A 1 133 ? 14.554 -6.856 -12.734 1.00 98.12 133 ILE A CA 1
ATOM 1032 C C . ILE A 1 133 ? 13.503 -7.767 -12.094 1.00 98.12 133 ILE A C 1
ATOM 1034 O O . ILE A 1 133 ? 13.665 -8.145 -10.933 1.00 98.12 133 ILE A O 1
ATOM 1038 N N . ALA A 1 134 ? 12.480 -8.175 -12.850 1.00 98.19 134 ALA A N 1
ATOM 1039 C CA . ALA A 1 134 ? 11.448 -9.096 -12.382 1.00 98.19 134 ALA A CA 1
ATOM 1040 C C . ALA A 1 134 ? 12.061 -10.419 -11.895 1.00 98.19 134 ALA A C 1
ATOM 1042 O O . ALA A 1 134 ? 11.771 -10.858 -10.784 1.00 98.19 134 ALA A O 1
ATOM 1043 N N . ALA A 1 135 ? 12.987 -11.008 -12.659 1.00 98.06 135 ALA A N 1
ATOM 1044 C CA . ALA A 1 135 ? 13.693 -12.225 -12.256 1.00 98.06 135 ALA A CA 1
ATOM 1045 C C . ALA A 1 135 ? 14.451 -12.071 -10.920 1.00 98.06 135 ALA A C 1
ATOM 1047 O O . ALA A 1 135 ? 14.436 -12.978 -10.085 1.00 98.06 135 ALA A O 1
ATOM 1048 N N . ASP A 1 136 ? 15.087 -10.922 -10.678 1.00 98.00 136 ASP A N 1
ATOM 1049 C CA . ASP A 1 136 ? 15.775 -10.658 -9.412 1.00 98.00 136 ASP A CA 1
ATOM 1050 C C . ASP A 1 136 ? 14.814 -10.488 -8.234 1.00 98.00 136 ASP A C 1
ATOM 1052 O O . ASP A 1 136 ? 15.106 -10.984 -7.145 1.00 98.00 136 ASP A O 1
ATOM 1056 N N . VAL A 1 137 ? 13.674 -9.824 -8.445 1.00 97.81 137 VAL A N 1
ATOM 1057 C CA . VAL A 1 137 ? 12.614 -9.702 -7.432 1.00 97.81 137 VAL A CA 1
ATOM 1058 C C . VAL A 1 137 ? 12.082 -11.084 -7.060 1.00 97.81 137 VAL A C 1
ATOM 1060 O O . VAL A 1 137 ? 12.030 -11.422 -5.877 1.00 97.81 137 VAL A O 1
ATOM 1063 N N . LEU A 1 138 ? 11.780 -11.922 -8.054 1.00 97.69 138 LEU A N 1
ATOM 1064 C CA . LEU A 1 138 ? 11.291 -13.286 -7.840 1.00 97.69 138 LEU A CA 1
ATOM 1065 C C . LEU A 1 138 ? 12.301 -14.171 -7.109 1.00 97.69 138 LEU A C 1
ATOM 1067 O O . LEU A 1 138 ? 11.923 -14.975 -6.265 1.00 97.69 138 LEU A O 1
ATOM 1071 N N . ARG A 1 139 ? 13.591 -14.021 -7.403 1.00 97.94 139 ARG A N 1
ATOM 1072 C CA . ARG A 1 139 ? 14.636 -14.846 -6.792 1.00 97.94 139 ARG A CA 1
ATOM 1073 C C . ARG A 1 139 ? 15.013 -14.394 -5.382 1.00 97.94 139 ARG A C 1
ATOM 1075 O O . ARG A 1 139 ? 15.324 -15.233 -4.544 1.00 97.94 139 ARG A O 1
ATOM 1082 N N . ARG A 1 140 ? 15.081 -13.081 -5.137 1.00 97.81 140 ARG A N 1
ATOM 1083 C CA . ARG A 1 140 ? 15.692 -12.516 -3.918 1.00 97.81 140 ARG A CA 1
ATOM 1084 C C . ARG A 1 140 ? 14.683 -12.001 -2.898 1.00 97.81 140 ARG A C 1
ATOM 1086 O O . ARG A 1 140 ? 15.014 -11.988 -1.722 1.00 97.81 140 ARG A O 1
ATOM 1093 N N . LEU A 1 141 ? 13.512 -11.539 -3.340 1.00 96.56 141 LEU A N 1
ATOM 1094 C CA . LEU A 1 141 ? 12.538 -10.850 -2.485 1.00 96.56 141 LEU A CA 1
ATOM 1095 C C . LEU A 1 141 ? 11.249 -11.657 -2.307 1.00 96.56 141 LEU A C 1
ATOM 1097 O O . LEU A 1 141 ? 10.749 -11.769 -1.191 1.00 96.56 141 LEU A O 1
ATOM 1101 N N . MET A 1 142 ? 10.737 -12.260 -3.384 1.00 95.25 142 MET A N 1
ATOM 1102 C CA . MET A 1 142 ? 9.468 -12.995 -3.366 1.00 95.25 142 MET A CA 1
ATOM 1103 C C . MET A 1 142 ? 9.402 -14.117 -2.314 1.00 95.25 142 MET A C 1
ATOM 1105 O O . MET A 1 142 ? 8.376 -14.190 -1.642 1.00 95.25 142 MET A O 1
ATOM 1109 N N . PRO A 1 143 ? 10.434 -14.964 -2.101 1.00 94.69 143 PRO A N 1
ATOM 1110 C CA . PRO A 1 143 ? 10.331 -16.051 -1.127 1.00 94.69 143 PRO A CA 1
ATOM 1111 C C . PRO A 1 143 ? 10.063 -15.529 0.291 1.00 94.69 143 PRO A C 1
ATOM 1113 O O . PRO A 1 143 ? 9.051 -15.878 0.894 1.00 94.69 143 PRO A O 1
ATOM 1116 N N . ALA A 1 144 ? 10.895 -14.594 0.763 1.00 93.31 144 ALA A N 1
ATOM 1117 C CA . ALA A 1 144 ? 10.722 -13.961 2.069 1.00 93.31 144 ALA A CA 1
ATOM 1118 C C . ALA A 1 144 ? 9.400 -13.184 2.160 1.00 93.31 144 ALA A C 1
ATOM 1120 O O . ALA A 1 144 ? 8.729 -13.216 3.188 1.00 93.31 144 ALA A O 1
ATOM 1121 N N . TYR A 1 145 ? 8.988 -12.522 1.073 1.00 94.88 145 TYR A N 1
ATOM 1122 C CA . TYR A 1 145 ? 7.722 -11.799 1.043 1.00 94.88 145 TYR A CA 1
ATOM 1123 C C . TYR A 1 145 ? 6.520 -12.719 1.248 1.00 94.88 145 TYR A C 1
ATOM 1125 O O . TYR A 1 145 ? 5.655 -12.402 2.061 1.00 94.88 145 TYR A O 1
ATOM 1133 N N . LYS A 1 146 ? 6.466 -13.855 0.543 1.00 92.44 146 LYS A N 1
ATOM 1134 C CA . LYS A 1 146 ? 5.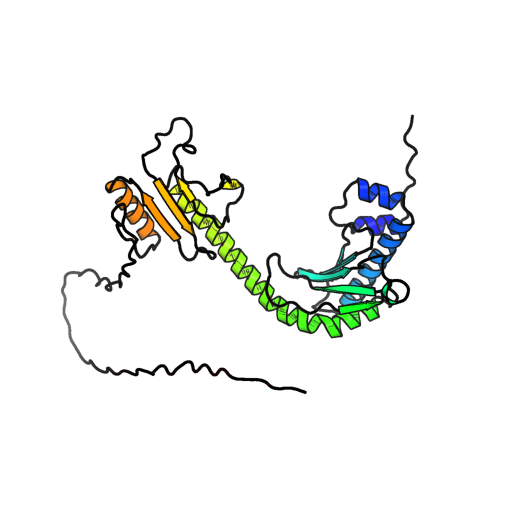358 -14.813 0.662 1.00 92.44 146 LYS A CA 1
ATOM 1135 C C . LYS A 1 146 ? 5.259 -15.386 2.070 1.00 92.44 146 LYS A C 1
ATOM 1137 O O . LYS A 1 146 ? 4.147 -15.591 2.552 1.00 92.44 146 LYS A O 1
ATOM 1142 N N . ASP A 1 147 ? 6.391 -15.612 2.727 1.00 89.50 147 ASP A N 1
ATOM 1143 C CA . ASP A 1 147 ? 6.401 -16.109 4.100 1.00 89.50 147 ASP A CA 1
ATOM 1144 C C . ASP A 1 147 ? 5.825 -15.083 5.075 1.00 89.50 147 ASP A C 1
ATOM 1146 O O . ASP A 1 147 ? 4.909 -15.413 5.828 1.00 89.50 147 ASP A O 1
ATOM 1150 N N . THR A 1 148 ? 6.247 -13.821 4.978 1.00 90.00 148 THR A N 1
ATOM 1151 C CA . THR A 1 148 ? 5.706 -12.745 5.816 1.00 90.00 148 THR A CA 1
ATOM 1152 C C . THR A 1 148 ? 4.254 -12.398 5.496 1.00 90.00 148 THR A C 1
ATOM 1154 O O . THR A 1 148 ? 3.470 -12.088 6.389 1.00 90.00 148 THR A O 1
ATOM 1157 N N . LEU A 1 149 ? 3.868 -12.393 4.219 1.00 89.94 149 LEU A N 1
ATOM 1158 C CA . LEU A 1 149 ? 2.565 -11.880 3.805 1.00 89.94 149 LEU A CA 1
ATOM 1159 C C . LEU A 1 149 ? 1.415 -12.705 4.388 1.00 89.94 149 LEU A C 1
ATOM 1161 O O . LEU A 1 149 ? 0.392 -12.133 4.755 1.00 89.94 149 LEU A O 1
ATOM 1165 N N . ARG A 1 150 ? 1.581 -14.027 4.520 1.00 85.50 150 ARG A N 1
ATOM 1166 C CA . ARG A 1 150 ? 0.568 -14.882 5.162 1.00 85.50 150 ARG A CA 1
ATOM 1167 C C . ARG A 1 150 ? 0.309 -14.453 6.605 1.00 85.50 150 ARG A C 1
ATOM 1169 O O . ARG A 1 150 ? -0.844 -14.341 7.011 1.00 85.50 150 ARG A O 1
ATOM 1176 N N . GLU A 1 151 ? 1.375 -14.195 7.357 1.00 86.69 151 GLU A N 1
ATOM 1177 C CA . GLU A 1 151 ? 1.290 -13.712 8.735 1.00 86.69 151 GLU A CA 1
ATOM 1178 C C . GLU A 1 151 ? 0.655 -12.321 8.787 1.00 86.69 151 GLU A C 1
ATOM 1180 O O . GLU A 1 151 ? -0.304 -12.111 9.527 1.00 86.69 151 GLU A O 1
ATOM 1185 N N . ALA A 1 152 ? 1.106 -11.408 7.924 1.00 87.69 152 ALA A N 1
ATOM 1186 C CA . ALA A 1 152 ? 0.587 -10.049 7.855 1.00 87.69 152 ALA A CA 1
ATOM 1187 C C . ALA A 1 152 ? -0.909 -9.991 7.506 1.00 87.69 152 ALA A C 1
ATOM 1189 O O . ALA A 1 152 ? -1.640 -9.171 8.058 1.00 87.69 152 ALA A O 1
ATOM 1190 N N . LEU A 1 153 ? -1.389 -10.867 6.617 1.00 86.88 153 LEU A N 1
ATOM 1191 C CA . LEU A 1 153 ? -2.815 -10.985 6.295 1.00 86.88 153 LEU A CA 1
ATOM 1192 C C . LEU A 1 153 ? -3.618 -11.540 7.478 1.00 86.88 153 LEU A C 1
ATOM 1194 O O . LEU A 1 153 ? -4.701 -11.037 7.771 1.00 86.88 153 LEU A O 1
ATOM 1198 N N . ALA A 1 154 ? -3.086 -12.534 8.193 1.00 85.38 154 ALA A N 1
ATOM 1199 C CA . ALA A 1 154 ? -3.728 -13.054 9.396 1.00 85.38 154 ALA A CA 1
ATOM 1200 C C . ALA A 1 154 ? -3.807 -11.991 10.509 1.00 85.38 154 ALA A C 1
ATOM 1202 O O . ALA A 1 154 ? -4.847 -11.860 11.158 1.00 85.38 154 ALA A O 1
ATOM 1203 N N . ASP A 1 155 ? -2.747 -11.202 10.699 1.00 85.12 155 ASP A N 1
ATOM 1204 C CA . ASP A 1 155 ? -2.728 -10.057 11.617 1.00 85.12 155 ASP A CA 1
ATOM 1205 C C . ASP A 1 155 ? -3.713 -8.965 11.213 1.00 85.12 155 ASP A C 1
ATOM 1207 O O . ASP A 1 155 ? -4.409 -8.417 12.069 1.00 85.12 155 ASP A O 1
ATOM 1211 N N . ALA A 1 156 ? -3.809 -8.659 9.918 1.00 84.38 156 ALA A N 1
ATOM 1212 C CA . ALA A 1 156 ? -4.767 -7.688 9.407 1.00 84.38 156 ALA A CA 1
ATOM 1213 C C . ALA A 1 156 ? -6.210 -8.138 9.671 1.00 84.38 156 ALA A C 1
ATOM 1215 O O . ALA A 1 156 ? -7.018 -7.346 10.150 1.00 84.38 156 ALA A O 1
ATOM 1216 N N . HIS A 1 157 ? -6.522 -9.419 9.445 1.00 83.19 157 HIS A N 1
ATOM 1217 C CA . HIS A 1 157 ? -7.838 -9.978 9.761 1.00 83.19 157 HIS A CA 1
ATOM 1218 C C . HIS A 1 157 ? -8.151 -9.913 11.259 1.00 83.19 157 HIS A C 1
ATOM 1220 O O . HIS A 1 157 ? -9.251 -9.503 11.627 1.00 83.19 157 HIS A O 1
ATOM 1226 N N . ARG A 1 158 ? -7.194 -10.257 12.135 1.00 83.88 158 ARG A N 1
ATOM 1227 C CA . ARG A 1 158 ? -7.362 -10.103 13.592 1.00 83.88 158 ARG A CA 1
ATOM 1228 C C . ARG A 1 158 ? -7.587 -8.644 13.981 1.00 83.88 158 ARG A C 1
ATOM 1230 O O . ARG A 1 158 ? -8.498 -8.340 14.743 1.00 83.88 158 ARG A O 1
ATOM 1237 N N . SER A 1 159 ? -6.789 -7.739 13.425 1.00 81.25 159 SER A N 1
ATOM 1238 C CA . SER A 1 159 ? -6.861 -6.307 13.716 1.00 81.25 159 SER A CA 1
ATOM 1239 C C . SER A 1 159 ? -8.196 -5.700 13.291 1.00 81.25 159 SER A C 1
ATOM 1241 O O . SER A 1 159 ? -8.766 -4.909 14.043 1.00 81.25 159 SER A O 1
ATOM 1243 N N . GLU A 1 160 ? -8.722 -6.095 12.129 1.00 83.69 160 GLU A N 1
ATOM 1244 C CA . GLU A 1 160 ? -10.040 -5.668 11.659 1.00 83.69 160 GLU A CA 1
ATOM 1245 C C . GLU A 1 160 ? -11.165 -6.295 12.492 1.00 83.69 160 GLU A C 1
ATOM 1247 O O . GLU A 1 160 ? -12.093 -5.590 12.876 1.00 83.69 160 GLU A O 1
ATOM 1252 N N . ALA A 1 161 ? -11.064 -7.572 12.874 1.00 82.31 161 ALA A N 1
ATOM 1253 C CA . ALA A 1 161 ? -12.024 -8.186 13.793 1.00 82.31 161 ALA A CA 1
ATOM 1254 C C . ALA A 1 161 ? -12.072 -7.440 15.141 1.00 82.31 161 ALA A C 1
ATOM 1256 O O . ALA A 1 161 ? -13.152 -7.094 15.617 1.00 82.31 161 ALA A O 1
ATOM 1257 N N . HIS A 1 162 ? -10.912 -7.098 15.715 1.00 80.38 162 HIS A N 1
ATOM 1258 C CA . HIS A 1 162 ? -10.833 -6.285 16.935 1.00 80.38 162 HIS A CA 1
ATOM 1259 C C . HIS A 1 162 ? -11.382 -4.871 16.717 1.00 80.38 162 HIS A C 1
ATOM 1261 O O . HIS A 1 162 ? -11.987 -4.287 17.612 1.00 80.38 162 HIS A O 1
ATOM 1267 N N . ARG A 1 163 ? -11.172 -4.290 15.532 1.00 81.81 163 ARG A N 1
ATOM 1268 C CA . ARG A 1 163 ? -11.727 -2.985 15.168 1.00 81.81 163 ARG A CA 1
ATOM 1269 C C . ARG A 1 163 ? -13.250 -3.012 15.141 1.00 81.81 163 ARG A C 1
ATOM 1271 O O . ARG A 1 163 ? -13.870 -2.160 15.767 1.00 81.81 163 ARG A O 1
ATOM 1278 N N . GLN A 1 164 ? -13.842 -4.003 14.483 1.00 82.06 164 GLN A N 1
ATOM 1279 C CA . GLN A 1 164 ? -15.292 -4.177 14.438 1.00 82.06 164 GLN A CA 1
ATOM 1280 C C . GLN A 1 164 ? -15.872 -4.454 15.831 1.00 82.06 164 GLN A C 1
ATOM 1282 O O . GLN A 1 164 ? -16.891 -3.868 16.194 1.00 82.06 164 GLN A O 1
ATOM 1287 N N . ALA A 1 165 ? -15.185 -5.258 16.649 1.00 75.56 165 ALA A N 1
ATOM 1288 C CA . ALA A 1 165 ? -15.561 -5.477 18.045 1.00 75.56 165 ALA A CA 1
ATOM 1289 C C . ALA A 1 165 ? -15.560 -4.166 18.852 1.00 75.56 165 ALA A C 1
ATOM 1291 O O . ALA A 1 165 ? -16.536 -3.879 19.545 1.00 75.56 165 ALA A O 1
ATOM 1292 N N . ARG A 1 166 ? -14.526 -3.321 18.696 1.00 78.69 166 ARG A N 1
ATOM 1293 C CA . ARG A 1 166 ? -14.469 -1.984 19.317 1.00 78.69 166 ARG A CA 1
ATOM 1294 C C . ARG A 1 166 ? -15.628 -1.096 18.891 1.00 78.69 166 ARG A C 1
ATOM 1296 O O . ARG A 1 166 ? -16.242 -0.473 19.747 1.00 78.69 166 ARG A O 1
ATOM 1303 N N . ILE A 1 167 ? -15.942 -1.051 17.597 1.00 80.75 167 ILE A N 1
ATOM 1304 C CA . ILE A 1 167 ? -17.068 -0.258 17.082 1.00 80.75 167 ILE A CA 1
ATOM 1305 C C . ILE A 1 167 ? -18.380 -0.710 17.732 1.00 80.75 167 ILE A C 1
ATOM 1307 O O . ILE A 1 167 ? -19.122 0.119 18.258 1.00 80.75 167 ILE A O 1
ATOM 1311 N N . GLY A 1 168 ? -18.649 -2.020 17.736 1.00 77.56 168 GLY A N 1
ATOM 1312 C CA . GLY A 1 168 ? -19.868 -2.576 18.325 1.00 77.56 168 GLY A CA 1
ATOM 1313 C C . GLY A 1 168 ? -19.984 -2.293 19.824 1.00 77.56 168 GLY A C 1
ATOM 1314 O O . GLY A 1 168 ? -21.038 -1.875 20.300 1.00 77.56 168 GLY A O 1
ATOM 1315 N N . LEU A 1 169 ? -18.888 -2.464 20.563 1.00 72.06 169 LEU A N 1
ATOM 1316 C CA . LEU A 1 169 ? -18.848 -2.235 22.002 1.00 72.06 169 LEU A CA 1
ATOM 1317 C C . LEU A 1 169 ? -18.958 -0.748 22.371 1.00 72.06 169 LEU A C 1
ATOM 1319 O O . LEU A 1 169 ? -19.716 -0.409 23.278 1.00 72.06 169 LEU A O 1
ATOM 1323 N N . ASN A 1 170 ? -18.266 0.143 21.654 1.00 74.69 170 ASN A N 1
ATOM 1324 C CA . ASN A 1 170 ? -18.395 1.590 21.843 1.00 74.69 170 ASN A CA 1
ATOM 1325 C C . ASN A 1 170 ? -19.846 2.037 21.612 1.00 74.69 170 ASN A C 1
ATOM 1327 O O . ASN A 1 170 ? -20.396 2.777 22.428 1.00 74.69 170 ASN A O 1
ATOM 1331 N N . GLY A 1 171 ? -20.495 1.514 20.565 1.00 75.12 171 GLY A N 1
ATOM 1332 C CA . GLY A 1 171 ? -21.912 1.765 20.302 1.00 75.12 171 GLY A CA 1
ATOM 1333 C C . GLY A 1 171 ? -22.832 1.259 21.417 1.00 75.12 171 GLY A C 1
ATOM 1334 O O . GLY A 1 171 ? -23.762 1.961 21.809 1.00 75.12 171 GLY A O 1
ATOM 1335 N N . LEU A 1 172 ? -22.563 0.074 21.976 1.00 73.19 172 LEU A N 1
ATOM 1336 C CA . LEU A 1 172 ? -23.323 -0.455 23.112 1.00 73.19 172 LEU A CA 1
ATOM 1337 C C . LEU A 1 172 ? -23.164 0.427 24.362 1.00 73.19 172 LEU A C 1
ATOM 1339 O O . LEU A 1 172 ? -24.154 0.751 25.012 1.00 73.19 172 LEU A O 1
ATOM 1343 N N . ILE A 1 173 ? -21.940 0.844 24.695 1.00 70.62 173 ILE A N 1
ATOM 1344 C CA . ILE A 1 173 ? -21.661 1.696 25.864 1.00 70.62 173 ILE A CA 1
ATOM 1345 C C . ILE A 1 173 ? -22.410 3.030 25.761 1.00 70.62 173 ILE A C 1
ATOM 1347 O O . ILE A 1 173 ? -23.039 3.459 26.729 1.00 70.62 173 ILE A O 1
ATOM 1351 N N . GLU A 1 174 ? -22.392 3.656 24.585 1.00 70.00 174 GLU A N 1
ATOM 1352 C CA . GLU A 1 174 ? -23.105 4.912 24.323 1.00 70.00 174 GLU A CA 1
ATOM 1353 C C . GLU A 1 174 ? -24.626 4.770 24.468 1.00 70.00 174 GLU A C 1
ATOM 1355 O O . GLU A 1 174 ? -25.284 5.680 24.970 1.00 70.00 174 GLU A O 1
ATOM 1360 N N . GLN A 1 175 ? -25.191 3.622 24.078 1.00 71.62 175 GLN A N 1
ATOM 1361 C CA . GLN A 1 175 ? -26.616 3.337 24.269 1.00 71.62 175 GLN A CA 1
ATOM 1362 C C . GLN A 1 175 ? -26.986 3.148 25.746 1.00 71.62 175 GLN A C 1
ATOM 1364 O O . GLN A 1 175 ? -28.081 3.529 26.158 1.00 71.62 175 GLN A O 1
ATOM 1369 N N . LEU A 1 176 ? -26.097 2.545 26.540 1.00 66.69 176 LEU A N 1
ATOM 1370 C CA . LEU A 1 176 ? -26.374 2.195 27.936 1.00 66.69 176 LEU A CA 1
ATOM 1371 C C . LEU A 1 176 ? -26.138 3.344 28.919 1.00 66.69 176 LEU A C 1
ATOM 1373 O O . LEU A 1 176 ? -26.773 3.372 29.974 1.00 66.69 176 LEU A O 1
ATOM 1377 N N . VAL A 1 177 ? -25.238 4.278 28.602 1.00 64.31 177 VAL A N 1
ATOM 1378 C CA . VAL A 1 177 ? -24.874 5.387 29.493 1.00 64.31 177 VAL A CA 1
ATOM 1379 C C . VAL A 1 177 ? -25.040 6.724 28.761 1.00 64.31 177 VAL A C 1
ATOM 1381 O O . VAL A 1 177 ? -24.100 7.211 28.129 1.00 64.31 177 VAL A O 1
ATOM 1384 N N . PRO A 1 178 ? -26.223 7.359 28.853 1.00 58.94 178 PRO A N 1
ATOM 1385 C CA . PRO A 1 178 ? -26.453 8.676 28.270 1.00 58.94 178 PRO A CA 1
ATOM 1386 C C . PRO A 1 178 ? -25.447 9.710 28.798 1.00 58.94 178 PRO A C 1
ATOM 1388 O O . PRO A 1 178 ? -25.279 9.854 30.008 1.00 58.94 178 PRO A O 1
ATOM 1391 N N . GLY A 1 179 ? -24.787 10.442 27.894 1.00 59.31 179 GLY A N 1
ATOM 1392 C CA . GLY A 1 179 ? -23.803 11.476 28.246 1.00 59.31 179 GLY A CA 1
ATOM 1393 C C . GLY A 1 179 ? -22.368 10.973 28.437 1.00 59.31 179 GLY A C 1
ATOM 1394 O O . GLY A 1 179 ? -21.512 11.750 28.860 1.00 59.31 179 GLY A O 1
ATOM 1395 N N . ILE A 1 180 ? -22.088 9.704 28.123 1.00 64.81 180 ILE A N 1
ATOM 1396 C CA . ILE A 1 180 ? -20.725 9.179 28.094 1.00 64.81 180 ILE A CA 1
ATOM 1397 C C . ILE A 1 180 ? -20.031 9.516 26.765 1.00 64.81 180 ILE A C 1
ATOM 1399 O O . ILE A 1 180 ? -20.586 9.295 25.691 1.00 64.81 180 ILE A O 1
ATOM 1403 N N . HIS A 1 181 ? -18.803 10.036 26.828 1.00 63.16 181 HIS A N 1
ATOM 1404 C CA . HIS A 1 181 ? -18.024 10.428 25.645 1.00 63.16 181 HIS A CA 1
ATOM 1405 C C . HIS A 1 181 ? -16.580 9.947 25.749 1.00 63.16 181 HIS A C 1
ATOM 1407 O O . HIS A 1 181 ? -16.084 9.682 26.842 1.00 63.16 181 HIS A O 1
ATOM 1413 N N . GLY A 1 182 ? -15.884 9.835 24.616 1.00 62.44 182 GLY A N 1
ATOM 1414 C CA . GLY A 1 182 ? -14.449 9.546 24.620 1.00 62.44 182 GLY A CA 1
ATOM 1415 C C . GLY A 1 182 ? -13.655 10.672 25.293 1.00 62.44 182 GLY A C 1
ATOM 1416 O O . GLY A 1 182 ? -13.869 11.854 25.011 1.00 62.44 182 GLY A O 1
ATOM 1417 N N . VAL A 1 183 ? -12.719 10.316 26.174 1.00 61.88 183 VAL A N 1
ATOM 1418 C CA . VAL A 1 183 ? -11.758 11.267 26.749 1.00 61.88 183 VAL A CA 1
ATOM 1419 C C . VAL A 1 183 ? -10.955 11.911 25.614 1.00 61.88 183 VAL A C 1
ATOM 1421 O O . VAL A 1 183 ? -10.467 11.222 24.721 1.00 61.88 183 VAL A O 1
ATOM 1424 N N . GLY A 1 184 ? -10.829 13.241 25.646 1.00 63.97 184 GLY A N 1
ATOM 1425 C CA . GLY A 1 184 ? -10.187 14.030 24.585 1.00 63.97 184 GLY A CA 1
ATOM 1426 C C . GLY A 1 184 ? -11.159 14.751 23.645 1.00 63.97 184 GLY A C 1
ATOM 1427 O O . GLY A 1 184 ? -10.710 15.402 22.707 1.00 63.97 184 GLY A O 1
ATOM 1428 N N . GLY A 1 185 ? -12.473 14.668 23.890 1.00 60.34 185 GLY A N 1
ATOM 1429 C CA . GLY A 1 185 ? -13.483 15.462 23.176 1.00 60.34 185 GLY A CA 1
ATOM 1430 C C . GLY A 1 185 ? -13.753 15.013 21.737 1.00 60.34 185 GLY A C 1
ATOM 1431 O O . GLY A 1 185 ? -14.447 15.709 20.998 1.00 60.34 185 GLY A O 1
ATOM 1432 N N . VAL A 1 186 ? -13.220 13.859 21.328 1.00 63.16 186 VAL A N 1
ATOM 1433 C CA . VAL A 1 186 ? -13.492 13.273 20.012 1.00 63.16 186 VAL A CA 1
ATOM 1434 C C . VAL A 1 186 ? -14.930 12.771 19.997 1.00 63.16 186 VAL A C 1
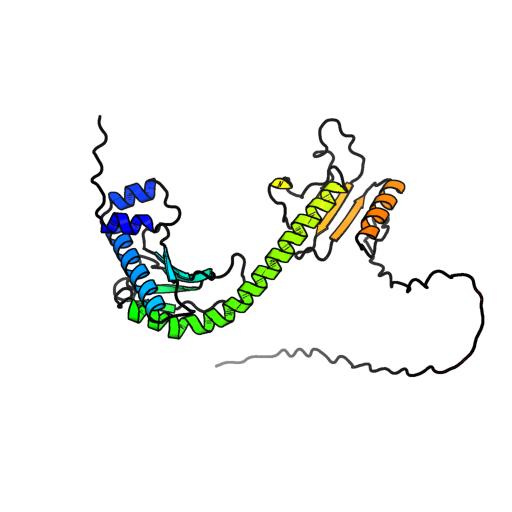ATOM 1436 O O . VAL A 1 186 ? -15.326 11.978 20.857 1.00 63.16 186 VAL A O 1
ATOM 1439 N N . ARG A 1 187 ? -15.724 13.230 19.024 1.00 63.06 187 ARG A N 1
ATOM 1440 C CA . ARG A 1 187 ? -17.106 12.770 18.895 1.00 63.06 187 ARG A CA 1
ATOM 1441 C C . ARG A 1 187 ? -17.108 11.287 18.522 1.00 63.06 187 ARG A C 1
ATOM 1443 O O . ARG A 1 187 ? -16.307 10.875 17.681 1.00 63.06 187 ARG A O 1
ATOM 1450 N N . PRO A 1 188 ? -18.036 10.490 19.068 1.00 62.62 188 PRO A N 1
ATOM 1451 C CA . PRO A 1 188 ? -18.193 9.086 18.708 1.00 62.62 188 PRO A CA 1
ATOM 1452 C C . PRO A 1 188 ? -18.196 8.770 17.209 1.00 62.62 188 PRO A C 1
ATOM 1454 O O . PRO A 1 188 ? -17.588 7.787 16.789 1.00 62.62 188 PRO A O 1
ATOM 1457 N N . CYS A 1 189 ? -18.835 9.622 16.400 1.00 65.75 189 CYS A N 1
ATOM 1458 C CA . CYS A 1 189 ? -18.917 9.460 14.949 1.00 65.75 189 CYS A CA 1
ATOM 1459 C C . CYS A 1 189 ? -17.574 9.642 14.230 1.00 65.75 189 CYS A C 1
ATOM 1461 O O . CYS A 1 189 ? -17.382 9.067 13.162 1.00 65.75 189 CYS A O 1
ATOM 1463 N N . ASP A 1 190 ? -16.655 10.414 14.810 1.00 69.69 190 ASP A N 1
ATOM 1464 C CA . ASP A 1 190 ? -15.377 10.761 14.184 1.00 69.69 190 ASP A CA 1
ATOM 1465 C C . ASP A 1 190 ? -14.316 9.674 14.437 1.00 69.69 190 ASP A C 1
ATOM 1467 O O . ASP A 1 190 ? -13.361 9.541 13.674 1.00 69.69 190 ASP A O 1
ATOM 1471 N N . ALA A 1 191 ? -14.494 8.870 15.493 1.00 74.00 191 ALA A N 1
ATOM 1472 C CA . ALA A 1 191 ? -13.614 7.758 15.851 1.00 74.00 191 ALA A CA 1
ATOM 1473 C C . ALA A 1 191 ? -14.412 6.596 16.487 1.00 74.00 191 ALA A C 1
ATOM 1475 O O . ALA A 1 191 ? -14.369 6.388 17.710 1.00 74.00 191 ALA A O 1
ATOM 1476 N N . PRO A 1 192 ? -15.158 5.821 15.678 1.00 75.12 192 PRO A N 1
ATOM 1477 C CA . PRO A 1 192 ? -16.023 4.758 16.186 1.00 75.12 192 PRO A CA 1
ATOM 1478 C C . PRO A 1 192 ? -15.232 3.574 16.770 1.00 75.12 192 PRO A C 1
ATOM 1480 O O . PRO A 1 192 ? -15.713 2.897 17.673 1.00 75.12 192 PRO A O 1
ATOM 1483 N N . ASP A 1 193 ? -13.994 3.343 16.328 1.00 72.75 193 ASP A N 1
ATOM 1484 C CA . ASP A 1 193 ? -13.103 2.262 16.774 1.00 72.75 193 ASP A CA 1
ATOM 1485 C C . ASP A 1 193 ? -12.031 2.708 17.787 1.00 72.75 193 ASP A C 1
ATOM 1487 O O . ASP A 1 193 ? -11.023 2.013 17.974 1.00 72.75 193 ASP A O 1
ATOM 1491 N N . ARG A 1 194 ? -12.231 3.871 18.421 1.00 73.69 194 ARG A N 1
ATOM 1492 C CA . ARG A 1 194 ? -11.282 4.495 19.353 1.00 73.69 194 ARG A CA 1
ATOM 1493 C C . ARG A 1 194 ? -10.833 3.559 20.478 1.00 73.69 194 ARG A C 1
ATOM 1495 O O . ARG A 1 194 ? -11.616 2.782 21.022 1.00 73.69 194 ARG A O 1
ATOM 1502 N N . LYS A 1 195 ? -9.554 3.696 20.838 1.00 69.38 195 LYS A N 1
ATOM 1503 C CA . LYS A 1 195 ? -8.876 3.001 21.944 1.00 69.38 195 LYS A CA 1
ATOM 1504 C C . LYS A 1 195 ? -8.680 3.970 23.115 1.00 69.38 195 LYS A C 1
ATOM 1506 O O . LYS A 1 195 ? -7.556 4.388 23.380 1.00 69.38 195 LYS A O 1
ATOM 1511 N N . THR A 1 196 ? -9.763 4.433 23.736 1.00 64.25 196 THR A N 1
ATOM 1512 C CA . THR A 1 196 ? -9.684 5.478 24.771 1.00 64.25 196 THR A CA 1
ATOM 1513 C C . THR A 1 196 ? -10.573 5.172 25.960 1.00 64.25 196 THR A C 1
ATOM 1515 O O . THR A 1 196 ? -11.613 4.530 25.821 1.00 64.25 196 THR A O 1
ATOM 1518 N N . SER A 1 197 ? -10.203 5.731 27.111 1.00 60.50 197 SER A N 1
ATOM 1519 C CA . SER A 1 197 ? -11.125 5.869 28.228 1.00 60.50 197 SER A CA 1
ATOM 1520 C C . SER A 1 197 ? -12.327 6.718 27.816 1.00 60.50 197 SER A C 1
ATOM 1522 O O . SER A 1 197 ? -12.226 7.637 27.000 1.00 60.50 197 SER A O 1
ATOM 1524 N N . PHE A 1 198 ? -13.471 6.409 28.391 1.00 65.56 198 PHE A N 1
ATOM 1525 C CA . PHE A 1 198 ? -14.684 7.193 28.318 1.00 65.56 198 PHE A CA 1
ATOM 1526 C C . PHE A 1 198 ? -14.850 7.986 29.606 1.00 65.56 198 PHE A C 1
ATOM 1528 O O . PHE A 1 198 ? -14.429 7.527 30.666 1.00 65.56 198 PHE A O 1
ATOM 1535 N N . TRP A 1 199 ? -15.498 9.141 29.529 1.00 61.34 199 TRP A N 1
ATOM 1536 C CA . TRP A 1 199 ? -15.848 9.957 30.681 1.00 61.34 199 TRP A CA 1
ATOM 1537 C C . TRP A 1 199 ? -17.277 10.488 30.543 1.00 61.34 199 TRP A C 1
ATOM 1539 O O . TRP A 1 199 ? -17.723 10.849 29.454 1.00 61.34 199 TRP A O 1
ATOM 1549 N N . SER A 1 200 ? -17.993 10.516 31.665 1.00 58.38 200 SER A N 1
ATOM 1550 C CA . SER A 1 200 ? -19.255 11.240 31.834 1.00 58.38 200 SER A CA 1
ATOM 1551 C C . SER A 1 200 ? -18.979 12.496 32.659 1.00 58.38 200 SER A C 1
ATOM 1553 O O . SER A 1 200 ? -18.538 12.405 33.810 1.00 58.38 200 SER A O 1
ATOM 1555 N N . GLY A 1 201 ? -19.216 13.663 32.060 1.00 55.53 201 GLY A N 1
ATOM 1556 C CA . GLY A 1 201 ? -18.997 14.973 32.667 1.00 55.53 201 GLY A CA 1
ATOM 1557 C C . GLY A 1 201 ? -20.169 15.916 32.400 1.00 55.53 201 GLY A C 1
ATOM 1558 O O . GLY A 1 201 ? -20.849 15.815 31.379 1.00 55.53 201 GLY A O 1
ATOM 1559 N N . ARG A 1 202 ? -20.397 16.859 33.323 1.00 53.75 202 ARG A N 1
ATOM 1560 C CA . ARG A 1 202 ? -21.505 17.834 33.270 1.00 53.75 202 ARG A CA 1
ATOM 1561 C C . ARG A 1 202 ? -21.484 18.697 32.001 1.00 53.75 202 ARG A C 1
ATOM 1563 O O . ARG A 1 202 ? -22.533 19.153 31.564 1.00 53.75 202 ARG A O 1
ATOM 1570 N N . ASP A 1 203 ? -20.306 18.855 31.406 1.00 54.31 203 ASP A N 1
ATOM 1571 C CA . ASP A 1 203 ? -20.044 19.705 30.242 1.00 54.31 203 ASP A CA 1
ATOM 1572 C C . ASP A 1 203 ? -20.464 19.064 28.905 1.00 54.31 203 ASP A C 1
ATOM 1574 O O . ASP A 1 203 ? -20.360 19.692 27.851 1.00 54.31 203 ASP A O 1
ATOM 1578 N N . HIS A 1 204 ? -20.934 17.811 28.925 1.00 53.94 204 HIS A N 1
ATOM 1579 C CA . HIS A 1 204 ? -21.257 17.046 27.716 1.00 53.94 204 HIS A CA 1
ATOM 1580 C C . HIS A 1 204 ? -22.665 16.437 27.714 1.00 53.94 204 HIS A C 1
ATOM 1582 O O . HIS A 1 204 ? -22.979 15.568 26.894 1.00 53.94 204 HIS A O 1
ATOM 1588 N N . VAL A 1 205 ? -23.527 16.898 28.621 1.00 55.03 205 VAL A N 1
ATOM 1589 C CA . VAL A 1 205 ? -24.951 16.563 28.616 1.00 55.03 205 VAL A CA 1
ATOM 1590 C C . VAL A 1 205 ? -25.666 17.514 27.646 1.00 55.03 205 VAL A C 1
ATOM 1592 O O . VAL A 1 205 ? -25.495 18.727 27.780 1.00 55.03 205 VAL A O 1
ATOM 1595 N N . PRO A 1 206 ? -26.432 17.009 26.657 1.00 53.50 206 PRO A N 1
ATOM 1596 C CA . PRO A 1 206 ? -27.187 17.851 25.735 1.00 53.50 206 PRO A CA 1
ATOM 1597 C C . PRO A 1 206 ? -28.076 18.858 26.469 1.00 53.50 206 PRO A C 1
ATOM 1599 O O . PRO A 1 206 ? -28.656 18.550 27.514 1.00 53.50 206 PRO A O 1
ATOM 1602 N N . GLU A 1 207 ? -28.204 20.055 25.901 1.00 49.34 207 GLU A N 1
ATOM 1603 C CA . GLU A 1 207 ? -29.018 21.130 26.465 1.00 49.34 207 GLU A CA 1
ATOM 1604 C C . GLU A 1 207 ? -30.464 20.641 26.694 1.00 49.34 207 GLU A C 1
ATOM 1606 O O . GLU A 1 207 ? -31.097 20.083 25.798 1.00 49.34 207 GLU A O 1
ATOM 1611 N N . GLY A 1 208 ? -30.971 20.785 27.924 1.00 48.28 208 GLY A N 1
ATOM 1612 C CA . GLY A 1 208 ? -32.306 20.311 28.317 1.00 48.28 208 GLY A CA 1
ATOM 1613 C C . GLY A 1 208 ? -32.375 18.896 28.910 1.00 48.28 208 GLY A C 1
ATOM 1614 O O . GLY A 1 208 ? -33.450 18.486 29.346 1.00 48.28 208 GLY A O 1
ATOM 1615 N N . GLN A 1 209 ? -31.262 18.159 28.997 1.00 50.91 209 GLN A N 1
ATOM 1616 C CA . GLN A 1 209 ? -31.194 16.907 29.758 1.00 50.91 209 GLN A CA 1
ATOM 1617 C C . GLN A 1 209 ? -30.627 17.150 31.164 1.00 50.91 209 GLN A C 1
ATOM 1619 O O . GLN A 1 209 ? -29.660 17.888 31.353 1.00 50.91 209 GLN A O 1
ATOM 1624 N N . TYR A 1 210 ? -31.225 16.521 32.179 1.00 44.66 210 TYR A N 1
ATOM 1625 C CA . TYR A 1 210 ? -30.673 16.555 33.531 1.00 44.66 210 TYR A CA 1
ATOM 1626 C C . TYR A 1 210 ? -29.424 15.679 33.580 1.00 44.66 210 TYR A C 1
ATOM 1628 O O . TYR A 1 210 ? -29.511 14.460 33.437 1.00 44.66 210 TYR A O 1
ATOM 1636 N N . ALA A 1 211 ? -28.270 16.298 33.834 1.00 49.41 211 ALA A N 1
ATOM 1637 C CA . ALA A 1 211 ? -27.086 15.577 34.269 1.00 49.41 211 ALA A CA 1
ATOM 1638 C C . ALA A 1 211 ? -27.428 14.883 35.594 1.00 49.41 211 ALA A C 1
ATOM 1640 O O . ALA A 1 211 ? -27.436 15.517 36.653 1.00 49.41 211 ALA A O 1
ATOM 1641 N N . LEU A 1 212 ? -27.755 13.589 35.546 1.00 48.94 212 LEU A N 1
ATOM 1642 C CA . LEU A 1 212 ? -27.715 12.770 36.751 1.00 48.94 212 LEU A CA 1
ATOM 1643 C C . LEU A 1 212 ? -26.297 12.925 37.328 1.00 48.94 212 LEU A C 1
ATOM 1645 O O . LEU A 1 212 ? -25.346 12.977 36.544 1.00 48.94 212 LEU A O 1
ATOM 1649 N N . PRO A 1 213 ? -26.118 13.046 38.656 1.00 49.00 213 PRO A N 1
ATOM 1650 C CA . PRO A 1 213 ? -24.804 13.179 39.275 1.00 49.00 213 PRO A CA 1
ATOM 1651 C C . PRO A 1 213 ? -24.096 11.826 39.214 1.00 49.00 213 PRO A C 1
ATOM 1653 O O . PRO A 1 213 ? -23.824 11.235 40.237 1.00 49.00 213 PRO A O 1
ATOM 1656 N N . VAL A 1 214 ? -23.883 11.298 38.016 1.00 51.81 214 VAL A N 1
ATOM 1657 C CA . VAL A 1 214 ? -23.342 9.985 37.714 1.00 51.81 214 VAL A CA 1
ATOM 1658 C C . VAL A 1 214 ? -22.061 10.235 36.943 1.00 51.81 214 VAL A C 1
ATOM 1660 O O . VAL A 1 214 ? -22.069 10.605 35.769 1.00 51.81 214 VAL A O 1
ATOM 1663 N N . GLY A 1 215 ? -20.951 10.104 37.656 1.00 54.50 215 GLY A N 1
ATOM 1664 C CA . GLY A 1 215 ? -19.624 10.106 37.065 1.00 54.50 215 GLY A CA 1
ATOM 1665 C C . GLY A 1 215 ? -19.214 8.685 36.715 1.00 54.50 215 GLY A C 1
ATOM 1666 O O . GLY A 1 215 ? -19.845 7.714 37.125 1.00 54.50 215 GLY A O 1
ATOM 1667 N N . GLY A 1 216 ? -18.126 8.542 35.985 1.00 59.69 216 GLY A N 1
ATOM 1668 C CA . GLY A 1 216 ? -17.573 7.232 35.706 1.00 59.69 216 GLY A CA 1
ATOM 1669 C C . GLY A 1 216 ? -16.512 7.289 34.633 1.00 59.69 216 GLY A C 1
ATOM 1670 O O . GLY A 1 216 ? -16.400 8.282 33.910 1.00 59.69 216 GLY A O 1
ATOM 1671 N N . SER A 1 217 ? -15.750 6.212 34.546 1.00 61.22 217 SER A N 1
ATOM 1672 C CA . SER A 1 217 ? -14.823 5.964 33.461 1.00 61.22 217 SER A CA 1
ATOM 1673 C C . SER A 1 217 ? -15.063 4.577 32.903 1.00 61.22 217 SER A C 1
ATOM 1675 O O . SER A 1 217 ? -15.221 3.628 33.666 1.00 61.22 217 SER A O 1
ATOM 1677 N N . VAL A 1 218 ? -15.060 4.452 31.581 1.00 62.19 218 VAL A N 1
ATOM 1678 C CA . VAL A 1 218 ? -14.979 3.138 30.934 1.00 62.19 218 VAL A CA 1
ATOM 1679 C C . VAL A 1 218 ? -13.637 3.039 30.248 1.00 62.19 218 VAL A C 1
ATOM 1681 O O . VAL A 1 218 ? -13.344 3.859 29.388 1.00 62.19 218 VAL A O 1
ATOM 1684 N N . THR A 1 219 ? -12.816 2.075 30.630 1.00 64.75 219 THR A N 1
ATOM 1685 C CA . THR A 1 219 ? -11.535 1.798 29.982 1.00 64.75 219 THR A CA 1
ATOM 1686 C C . THR A 1 219 ? -11.671 0.494 29.217 1.00 64.75 219 THR A C 1
ATOM 1688 O O . THR A 1 219 ? -12.099 -0.510 29.778 1.00 64.75 219 THR A O 1
ATOM 1691 N N . LEU A 1 220 ? -11.328 0.514 27.932 1.00 63.34 220 LEU A N 1
ATOM 1692 C CA . LEU A 1 220 ? -11.204 -0.703 27.136 1.00 63.34 220 LEU A CA 1
ATOM 1693 C C . LEU A 1 220 ? -9.737 -1.103 27.057 1.00 63.34 220 LEU A C 1
ATOM 1695 O O . LEU A 1 220 ? -8.885 -0.240 26.820 1.00 63.34 220 LEU A O 1
ATOM 1699 N N . ASP A 1 221 ? -9.460 -2.399 27.189 1.00 66.88 221 ASP A N 1
ATOM 1700 C CA . ASP A 1 221 ? -8.145 -2.930 26.837 1.00 66.88 221 ASP A CA 1
ATOM 1701 C C . ASP A 1 221 ? -7.900 -2.828 25.315 1.00 66.88 221 ASP A C 1
ATOM 1703 O O . ASP A 1 221 ? -8.812 -2.612 24.507 1.00 66.88 221 ASP A O 1
ATOM 1707 N N . HIS A 1 222 ? -6.638 -2.947 24.905 1.00 60.84 222 HIS A N 1
ATOM 1708 C CA . HIS A 1 222 ? -6.140 -2.719 23.555 1.00 60.84 222 HIS A CA 1
ATOM 1709 C C . HIS A 1 222 ? -6.851 -3.543 22.472 1.00 60.84 222 HIS A C 1
ATOM 1711 O O . HIS A 1 222 ? -6.964 -3.094 21.322 1.00 60.84 222 HIS A O 1
ATOM 1717 N N . ASP A 1 223 ? -7.313 -4.741 22.822 1.00 62.59 223 ASP A N 1
ATOM 1718 C CA . ASP A 1 223 ? -8.013 -5.672 21.939 1.00 62.59 223 ASP A CA 1
ATOM 1719 C C . ASP A 1 223 ? -9.540 -5.680 22.137 1.00 62.59 223 ASP A C 1
ATOM 1721 O O . ASP A 1 223 ? -10.239 -6.362 21.390 1.00 62.59 223 ASP A O 1
ATOM 1725 N N . ALA A 1 224 ? -10.057 -4.875 23.074 1.00 59.78 224 ALA A N 1
ATOM 1726 C CA . ALA A 1 224 ? -11.463 -4.830 23.475 1.00 59.78 224 ALA A CA 1
ATOM 1727 C C . ALA A 1 224 ? -12.052 -6.176 23.923 1.00 59.78 224 ALA A C 1
ATOM 1729 O O . ALA A 1 224 ? -13.271 -6.360 23.890 1.00 59.78 224 ALA A O 1
ATOM 1730 N N . SER A 1 225 ? -11.197 -7.104 24.357 1.00 61.91 225 SER A N 1
ATOM 1731 C CA . SER A 1 225 ? -11.623 -8.323 25.042 1.00 61.91 225 SER A CA 1
ATOM 1732 C C . SER A 1 225 ? -12.032 -8.044 26.492 1.00 61.91 225 SER A C 1
ATOM 1734 O O . SER A 1 225 ? -12.897 -8.732 27.034 1.00 61.91 225 SER A O 1
ATOM 1736 N N . GLU A 1 226 ? -11.476 -6.984 27.087 1.00 64.94 226 GLU A N 1
ATOM 1737 C CA . GLU A 1 226 ? -11.749 -6.560 28.455 1.00 64.94 226 GLU A CA 1
ATOM 1738 C C . GLU A 1 226 ? -12.257 -5.116 28.515 1.00 64.94 226 GLU A C 1
ATOM 1740 O O . GLU A 1 226 ? -11.792 -4.217 27.804 1.00 64.94 226 GLU A O 1
ATOM 1745 N N . VAL A 1 227 ? -13.238 -4.900 29.394 1.00 63.56 227 VAL A N 1
ATOM 1746 C CA . VAL A 1 227 ? -13.849 -3.594 29.647 1.00 63.56 227 VAL A CA 1
ATOM 1747 C C . VAL A 1 227 ? -13.914 -3.366 31.144 1.00 63.56 227 VAL A C 1
ATOM 1749 O O . VAL A 1 227 ? -14.603 -4.086 31.866 1.00 63.56 227 VAL A O 1
ATOM 1752 N N . GLU A 1 228 ? -13.241 -2.321 31.603 1.00 68.88 228 GLU A N 1
ATOM 1753 C CA . GLU A 1 228 ? -13.343 -1.838 32.969 1.00 68.88 228 GLU A CA 1
ATOM 1754 C C . GLU A 1 228 ? -14.333 -0.675 33.019 1.00 68.88 228 GLU A C 1
ATOM 1756 O O . GLU A 1 228 ? -14.080 0.401 32.482 1.00 68.88 228 GLU A O 1
ATOM 1761 N N . ILE A 1 229 ? -15.473 -0.882 33.678 1.00 68.00 229 ILE A N 1
ATOM 1762 C CA . ILE A 1 229 ? -16.493 0.150 33.887 1.00 68.00 229 ILE A CA 1
ATOM 1763 C C . ILE A 1 229 ? -16.441 0.580 35.353 1.00 68.00 229 ILE A C 1
ATOM 1765 O O . ILE A 1 229 ? -16.864 -0.153 36.245 1.00 68.00 229 ILE A O 1
ATOM 1769 N N . THR A 1 230 ? -15.974 1.798 35.603 1.00 69.62 230 THR A N 1
ATOM 1770 C CA . THR A 1 230 ? -16.093 2.468 36.899 1.00 69.62 230 THR A CA 1
ATOM 1771 C C . THR A 1 230 ? -17.259 3.435 36.838 1.00 69.62 230 THR A C 1
ATOM 1773 O O . THR A 1 230 ? -17.253 4.361 36.033 1.00 69.62 230 THR A O 1
ATOM 1776 N N . LEU A 1 231 ? -18.251 3.256 37.706 1.00 68.69 231 LEU A N 1
ATOM 1777 C CA . LEU A 1 231 ? -19.349 4.203 37.854 1.00 68.69 231 LEU A CA 1
ATOM 1778 C C . LEU A 1 231 ? -19.320 4.814 39.257 1.00 68.69 231 LEU A C 1
ATOM 1780 O O . LEU A 1 231 ? -19.246 4.107 40.261 1.00 68.69 231 LEU A O 1
ATOM 1784 N N . SER A 1 232 ? -19.424 6.131 39.319 1.00 66.81 232 SER A N 1
ATOM 1785 C CA . SER A 1 232 ? -19.390 6.937 40.533 1.00 66.81 232 SER A CA 1
ATOM 1786 C C . SER A 1 232 ? -20.728 7.637 40.708 1.00 66.81 232 SER A C 1
ATOM 1788 O O . SER A 1 232 ? -21.293 8.159 39.752 1.00 66.81 232 SER A O 1
ATOM 1790 N N . HIS A 1 233 ? -21.227 7.682 41.944 1.00 64.94 233 HIS A N 1
ATOM 1791 C CA . HIS A 1 233 ? -22.452 8.410 42.296 1.00 64.94 233 HIS A CA 1
ATOM 1792 C C . HIS A 1 233 ? -23.741 7.914 41.579 1.00 64.94 233 HIS A C 1
ATOM 1794 O O . HIS A 1 233 ? -24.742 8.623 41.516 1.00 64.94 233 HIS A O 1
ATOM 1800 N N . VAL A 1 234 ? -23.757 6.659 41.104 1.00 63.72 234 VAL A N 1
ATOM 1801 C CA . VAL A 1 234 ? -24.954 5.999 40.544 1.00 63.72 234 VAL A CA 1
ATOM 1802 C C . VAL A 1 234 ? -25.950 5.636 41.646 1.00 63.72 234 VAL A C 1
ATOM 1804 O O . VAL A 1 234 ? -25.563 4.958 42.604 1.00 63.72 234 VAL A O 1
ATOM 1807 N N . PRO A 1 235 ? -27.242 5.997 41.515 1.00 66.62 235 PRO A N 1
ATOM 1808 C CA . PRO A 1 235 ? -28.283 5.468 42.386 1.00 66.62 235 PRO A CA 1
ATOM 1809 C C . PRO A 1 235 ? -28.276 3.928 42.373 1.00 66.62 235 PRO A C 1
ATOM 1811 O O . PRO A 1 235 ? -28.252 3.338 41.293 1.00 66.62 235 PRO A O 1
ATOM 1814 N N . PRO A 1 236 ? -28.345 3.244 43.530 1.00 63.34 236 PRO A N 1
ATOM 1815 C CA . PRO A 1 236 ? -28.223 1.785 43.593 1.00 63.34 236 PRO A CA 1
ATOM 1816 C C . PRO A 1 236 ? -29.185 1.017 42.675 1.00 63.34 236 PRO A C 1
ATOM 1818 O O . PRO A 1 236 ? -28.788 0.010 42.099 1.00 63.34 236 PRO A O 1
ATOM 1821 N N . ALA A 1 237 ? -30.418 1.505 42.497 1.00 61.66 237 ALA A N 1
ATOM 1822 C CA . ALA A 1 237 ? -31.394 0.901 41.587 1.00 61.66 237 ALA A CA 1
ATOM 1823 C C . ALA A 1 237 ? -30.911 0.926 40.125 1.00 61.66 237 ALA A C 1
ATOM 1825 O O . ALA A 1 237 ? -30.918 -0.102 39.457 1.00 61.66 237 ALA A O 1
ATOM 1826 N N . LEU A 1 238 ? -30.380 2.066 39.673 1.00 64.19 238 LEU A N 1
ATOM 1827 C CA . LEU A 1 238 ? -29.843 2.226 38.322 1.00 64.19 238 LEU A CA 1
ATOM 1828 C C . LEU A 1 238 ? -28.571 1.389 38.113 1.00 64.19 238 LEU A C 1
ATOM 1830 O O . LEU A 1 238 ? -28.378 0.816 37.046 1.00 64.19 238 LEU A O 1
ATOM 1834 N N . ALA A 1 239 ? -27.723 1.268 39.141 1.00 65.81 239 ALA A N 1
ATOM 1835 C CA . ALA A 1 239 ? -26.543 0.405 39.095 1.00 65.81 239 ALA A CA 1
ATOM 1836 C C . ALA A 1 239 ? -26.921 -1.082 38.952 1.00 65.81 239 ALA A C 1
ATOM 1838 O O . ALA A 1 239 ? -26.276 -1.815 38.205 1.00 65.81 239 ALA A O 1
ATOM 1839 N N . LEU A 1 240 ? -27.975 -1.526 39.644 1.00 66.19 240 LEU A N 1
ATOM 1840 C CA . LEU A 1 240 ? -28.491 -2.892 39.541 1.00 66.19 240 LEU A CA 1
ATOM 1841 C C . LEU A 1 240 ? -29.159 -3.159 38.188 1.00 66.19 240 LEU A C 1
ATOM 1843 O O . LEU A 1 240 ? -28.958 -4.240 37.636 1.00 66.19 240 LEU A O 1
ATOM 1847 N N . ASP A 1 241 ? -29.877 -2.185 37.628 1.00 65.75 241 ASP A N 1
ATOM 1848 C CA . ASP A 1 241 ? -30.459 -2.290 36.285 1.00 65.75 241 ASP A CA 1
ATOM 1849 C C . ASP A 1 241 ? -29.371 -2.383 35.206 1.00 65.75 241 ASP A C 1
ATOM 1851 O O . ASP A 1 241 ? -29.440 -3.259 34.343 1.00 65.75 241 ASP A O 1
ATOM 1855 N N . LEU A 1 242 ? -28.318 -1.560 35.297 1.00 67.62 242 LEU A N 1
ATOM 1856 C CA . LEU A 1 242 ? -27.138 -1.627 34.425 1.00 67.62 242 LEU A CA 1
ATOM 1857 C C . LEU A 1 242 ? -26.435 -2.983 34.525 1.00 67.62 242 LEU A C 1
ATOM 1859 O O . LEU A 1 242 ? -26.196 -3.625 33.505 1.00 67.62 242 LEU A O 1
ATOM 1863 N N . LEU A 1 243 ? -26.156 -3.467 35.739 1.00 68.19 243 LEU A N 1
ATOM 1864 C CA . LEU A 1 243 ? -25.563 -4.793 35.949 1.00 68.19 243 LEU A CA 1
ATOM 1865 C C . LEU A 1 243 ? -26.469 -5.917 35.429 1.00 68.19 243 LEU A C 1
ATOM 1867 O O . LEU A 1 243 ? -25.981 -6.891 34.857 1.00 68.19 243 LEU A O 1
ATOM 1871 N N . GLY A 1 244 ? -27.784 -5.790 35.607 1.00 66.94 244 GLY A N 1
ATOM 1872 C CA . GLY A 1 244 ? -28.775 -6.721 35.076 1.00 66.94 244 GLY A CA 1
ATOM 1873 C C . GLY A 1 244 ? -28.788 -6.743 33.550 1.00 66.94 244 GLY A C 1
ATOM 1874 O O . GLY A 1 244 ? -28.884 -7.817 32.957 1.00 66.94 244 GLY A O 1
ATOM 1875 N N . HIS A 1 245 ? -28.638 -5.581 32.914 1.00 67.19 245 HIS A N 1
ATOM 1876 C CA . HIS A 1 245 ? -28.530 -5.458 31.466 1.00 67.19 245 HIS A CA 1
ATOM 1877 C C . HIS A 1 245 ? -27.221 -6.079 30.961 1.00 67.19 245 HIS A C 1
ATOM 1879 O O . HIS A 1 245 ? -27.260 -6.953 30.102 1.00 67.19 245 HIS A O 1
ATOM 1885 N N . LEU A 1 246 ? -26.082 -5.729 31.566 1.00 67.75 246 LEU A N 1
ATOM 1886 C CA . LEU A 1 246 ? -24.756 -6.255 31.221 1.00 67.75 246 LEU A CA 1
ATOM 1887 C C . LEU A 1 246 ? -24.662 -7.782 31.396 1.00 67.75 246 LEU A C 1
ATOM 1889 O O . LEU A 1 246 ? -24.113 -8.474 30.539 1.00 67.75 246 LEU A O 1
ATOM 1893 N N . ARG A 1 247 ? -25.275 -8.343 32.447 1.00 67.38 247 ARG A N 1
ATOM 1894 C CA . ARG A 1 247 ? -25.347 -9.801 32.659 1.00 67.38 247 ARG A CA 1
ATOM 1895 C C . ARG A 1 247 ? -26.061 -10.547 31.531 1.00 67.38 247 ARG A C 1
ATOM 1897 O O . ARG A 1 247 ? -25.681 -11.675 31.232 1.00 67.38 247 ARG A O 1
ATOM 1904 N N . ARG A 1 248 ? -27.071 -9.947 30.885 1.00 68.12 248 ARG A N 1
ATOM 1905 C CA . ARG A 1 248 ? -27.777 -10.569 29.742 1.00 68.12 248 ARG A CA 1
ATOM 1906 C C . ARG A 1 248 ? -26.896 -10.685 28.498 1.00 68.12 248 ARG A C 1
ATOM 1908 O O . ARG A 1 248 ? -27.161 -11.543 27.666 1.00 68.12 248 ARG A O 1
ATOM 1915 N N . TYR A 1 249 ? -25.844 -9.873 28.410 1.00 62.09 249 TYR A N 1
ATOM 1916 C CA . TYR A 1 249 ? -24.845 -9.912 27.341 1.00 62.09 249 TYR A CA 1
ATOM 1917 C C . TYR A 1 249 ? -23.574 -10.682 27.733 1.00 62.09 249 TYR A C 1
ATOM 1919 O O . TYR A 1 249 ? -22.580 -10.622 27.019 1.00 62.09 249 TYR A O 1
ATOM 1927 N N . GLY A 1 250 ? -23.597 -11.426 28.846 1.00 56.44 250 GLY A N 1
ATOM 1928 C CA . GLY A 1 250 ? -22.494 -12.305 29.237 1.00 56.44 250 GLY A CA 1
ATOM 1929 C C . GLY A 1 250 ? -21.387 -11.648 30.064 1.00 56.44 250 GLY A C 1
ATOM 1930 O O . GLY A 1 250 ? -20.316 -12.231 30.179 1.00 56.44 250 GLY A O 1
ATOM 1931 N N . VAL A 1 251 ? -21.614 -10.476 30.673 1.00 56.06 251 VAL A N 1
ATOM 1932 C CA . VAL A 1 251 ? -20.652 -9.879 31.623 1.00 56.06 251 VAL A CA 1
ATOM 1933 C C . VAL A 1 251 ? -20.628 -10.685 32.931 1.00 56.06 251 VAL A C 1
ATOM 1935 O O . VAL A 1 251 ? -21.656 -10.835 33.599 1.00 56.06 251 VAL A O 1
ATOM 1938 N N . VAL A 1 252 ? -19.452 -11.226 33.278 1.00 51.03 252 VAL A N 1
ATOM 1939 C CA . VAL A 1 252 ? -19.297 -12.345 34.234 1.00 51.03 252 VAL A CA 1
ATOM 1940 C C . VAL A 1 252 ? -18.983 -11.901 35.672 1.00 51.03 252 VAL A C 1
ATOM 1942 O O . VAL A 1 252 ? -19.295 -12.629 36.614 1.00 51.03 252 VAL A O 1
ATOM 1945 N N . SER A 1 253 ? -18.428 -10.706 35.895 1.00 49.50 253 SER A N 1
ATOM 1946 C CA . SER A 1 253 ? -18.027 -10.253 37.236 1.00 49.50 253 SER A CA 1
ATOM 1947 C C . SER A 1 253 ? -18.223 -8.746 37.445 1.00 49.50 253 SER A C 1
ATOM 1949 O O . SER A 1 253 ? -18.264 -7.960 36.503 1.00 49.50 253 SER A O 1
ATOM 1951 N N . GLY A 1 254 ? -18.393 -8.342 38.705 1.00 48.12 254 GLY A N 1
ATOM 1952 C CA . GLY A 1 254 ? -18.500 -6.943 39.114 1.00 48.12 254 GLY A CA 1
ATOM 1953 C C . GLY A 1 254 ? -18.353 -6.818 40.628 1.00 48.12 254 GLY A C 1
ATOM 1954 O O . GLY A 1 254 ? -18.800 -7.692 41.370 1.00 48.12 254 GLY A O 1
ATOM 1955 N N . GLN A 1 255 ? -17.716 -5.746 41.098 1.00 50.34 255 GLN A N 1
ATOM 1956 C CA . GLN A 1 255 ? -17.485 -5.502 42.522 1.00 50.34 255 GLN A CA 1
ATOM 1957 C C . GLN A 1 255 ? -17.976 -4.110 42.915 1.00 50.34 255 GLN A C 1
ATOM 1959 O O . GLN A 1 255 ? -17.723 -3.126 42.226 1.00 50.34 255 GLN A O 1
ATOM 1964 N N . ARG A 1 256 ? -18.648 -4.012 44.067 1.00 45.31 256 ARG A N 1
ATOM 1965 C CA . ARG A 1 256 ? -18.947 -2.725 44.699 1.00 45.31 256 ARG A CA 1
ATOM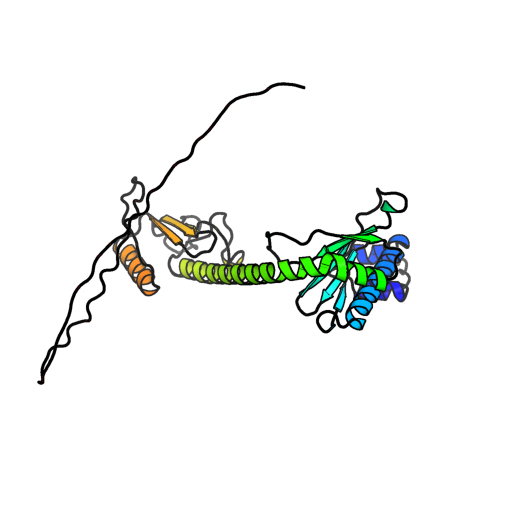 1966 C C . ARG A 1 256 ? -17.722 -2.263 45.486 1.00 45.31 256 ARG A C 1
ATOM 1968 O O . ARG A 1 256 ? -17.365 -2.903 46.472 1.00 45.31 256 ARG A O 1
ATOM 1975 N N . VAL A 1 257 ? -17.119 -1.149 45.082 1.00 45.06 257 VAL A N 1
ATOM 1976 C CA . VAL A 1 257 ? -15.976 -0.546 45.784 1.00 45.06 257 VAL A CA 1
ATOM 1977 C C . VAL A 1 257 ? -16.450 0.705 46.534 1.00 45.06 257 VAL A C 1
ATOM 1979 O O . VAL A 1 257 ? -17.081 1.572 45.926 1.00 45.06 257 VAL A O 1
ATOM 1982 N N . PRO A 1 258 ? -16.222 0.815 47.856 1.00 40.56 258 PRO A N 1
ATOM 1983 C CA . PRO A 1 258 ? -16.483 2.046 48.595 1.00 40.56 258 PRO A CA 1
ATOM 1984 C C . PRO A 1 258 ? -15.628 3.203 48.063 1.00 40.56 258 PRO A C 1
ATOM 1986 O O . PRO A 1 258 ? -14.461 3.014 47.721 1.00 40.56 258 PRO A O 1
ATOM 1989 N N . VAL A 1 259 ? -16.192 4.414 48.038 1.00 41.47 259 VAL A N 1
ATOM 1990 C CA . VAL A 1 259 ? -15.466 5.629 47.633 1.00 41.47 259 VAL A CA 1
ATOM 1991 C C . VAL A 1 259 ? -14.196 5.777 48.486 1.00 41.47 259 VAL A C 1
ATOM 1993 O O . VAL A 1 259 ? -14.282 5.807 49.711 1.00 41.47 259 VAL A O 1
ATOM 1996 N N . GLY A 1 260 ? -13.028 5.860 47.838 1.00 38.25 260 GLY A N 1
ATOM 1997 C CA . GLY A 1 260 ? -11.727 6.043 48.500 1.00 38.25 260 GLY A CA 1
ATOM 1998 C C . GLY A 1 260 ? -10.926 4.765 48.787 1.00 38.25 260 GLY A C 1
ATOM 1999 O O . GLY A 1 260 ? -9.871 4.854 49.412 1.00 38.25 260 GLY A O 1
ATOM 2000 N N . GLN A 1 261 ? -11.377 3.589 48.338 1.00 40.31 261 GLN A N 1
ATOM 2001 C CA . GLN A 1 261 ? -10.603 2.342 48.412 1.00 40.31 261 GLN A CA 1
ATOM 2002 C C . GLN A 1 261 ? -10.187 1.842 47.025 1.00 40.31 261 GLN A C 1
ATOM 2004 O O . GLN A 1 261 ? -10.910 2.018 46.048 1.00 40.31 261 GLN A O 1
ATOM 2009 N N . ALA A 1 262 ? -9.018 1.200 46.947 1.00 38.34 262 ALA A N 1
ATOM 2010 C CA . ALA A 1 262 ? -8.566 0.550 45.722 1.00 38.34 262 ALA A CA 1
ATOM 2011 C C . ALA A 1 262 ? -9.449 -0.676 45.404 1.00 38.34 262 ALA A C 1
ATOM 2013 O O . ALA A 1 262 ? -9.757 -1.446 46.325 1.00 38.34 262 ALA A O 1
ATOM 2014 N N . PRO A 1 263 ? -9.843 -0.885 44.134 1.00 43.94 263 PRO A N 1
ATOM 2015 C CA . PRO A 1 263 ? -10.596 -2.066 43.724 1.00 43.94 263 PRO A CA 1
ATOM 2016 C C . PRO A 1 263 ? -9.799 -3.342 44.032 1.00 43.94 263 PRO A C 1
ATOM 2018 O O . PRO A 1 263 ? -8.580 -3.388 43.871 1.00 43.94 263 PRO A O 1
ATOM 2021 N N . ARG A 1 264 ? -10.482 -4.394 44.493 1.00 36.22 264 ARG A N 1
ATOM 2022 C CA . ARG A 1 264 ? -9.880 -5.713 44.742 1.00 36.22 264 ARG A CA 1
ATOM 2023 C C . ARG A 1 264 ? -10.672 -6.762 43.987 1.00 36.22 264 ARG A C 1
ATOM 2025 O O . ARG A 1 264 ? -11.645 -7.263 44.534 1.00 36.22 264 ARG A O 1
ATOM 2032 N N . VAL A 1 265 ? -10.244 -7.121 42.781 1.00 37.16 265 VAL A N 1
ATOM 2033 C CA . VAL A 1 265 ? -10.915 -8.140 41.960 1.00 37.16 265 VAL A CA 1
ATOM 2034 C C . VAL A 1 265 ? -11.157 -9.413 42.781 1.00 37.16 265 VAL A C 1
ATOM 2036 O O . VAL A 1 265 ? -10.217 -10.079 43.209 1.00 37.16 265 VAL A O 1
ATOM 2039 N N . ILE A 1 266 ? -12.430 -9.735 43.017 1.00 33.25 266 ILE A N 1
ATOM 2040 C CA . ILE A 1 266 ? -12.852 -11.032 43.548 1.00 33.25 266 ILE A CA 1
ATOM 2041 C C . ILE A 1 266 ? -13.313 -11.833 42.336 1.00 33.25 266 ILE A C 1
ATOM 2043 O O . ILE A 1 266 ? -14.347 -11.520 41.744 1.00 33.25 266 ILE A O 1
ATOM 2047 N N . ALA A 1 267 ? -12.530 -12.834 41.940 1.00 30.34 267 ALA A N 1
ATOM 2048 C CA . ALA A 1 267 ? -12.952 -13.792 40.930 1.00 30.34 267 ALA A CA 1
ATOM 2049 C C . ALA A 1 267 ? -14.142 -14.589 41.485 1.00 30.34 267 ALA A C 1
ATOM 2051 O O . ALA A 1 267 ? -14.023 -15.253 42.513 1.00 30.34 267 ALA A O 1
ATOM 2052 N N . GLY A 1 268 ? -15.299 -14.483 40.836 1.00 32.50 268 GLY A N 1
ATOM 2053 C CA . GLY A 1 268 ? -16.414 -15.385 41.093 1.00 32.50 268 GLY A CA 1
ATOM 2054 C C . GLY A 1 268 ? -16.209 -16.657 40.283 1.00 32.50 268 GLY A C 1
ATOM 2055 O O . GLY A 1 268 ? -16.323 -16.614 39.060 1.00 32.50 268 GLY A O 1
ATOM 2056 N N . GLU A 1 269 ? -15.906 -17.774 40.942 1.00 28.06 269 GLU A N 1
ATOM 2057 C CA . GLU A 1 269 ? -16.115 -19.090 40.340 1.00 28.06 269 GLU A CA 1
ATOM 2058 C C . GLU A 1 269 ? -17.626 -19.289 40.149 1.00 28.06 269 GLU A C 1
ATOM 2060 O O . GLU A 1 269 ? -18.426 -19.057 41.058 1.00 28.06 269 GLU A O 1
ATOM 2065 N N . LEU A 1 270 ? -18.030 -19.654 38.932 1.00 33.91 270 LEU A N 1
ATOM 2066 C CA . LEU A 1 270 ? -19.404 -20.037 38.631 1.00 33.91 270 LEU A CA 1
ATOM 2067 C C . LEU A 1 270 ? -19.679 -21.393 39.290 1.00 33.91 270 LEU A C 1
ATOM 2069 O O . LEU A 1 270 ? -19.221 -22.422 38.798 1.00 33.91 270 LEU A O 1
ATOM 2073 N N . GLU A 1 271 ? -20.461 -21.397 40.369 1.00 27.23 271 GLU A N 1
ATOM 2074 C CA . GLU A 1 271 ? -21.205 -22.592 40.775 1.00 27.23 271 GLU A CA 1
ATOM 2075 C C . GLU A 1 271 ? -22.061 -23.043 39.573 1.00 27.23 271 GLU A C 1
ATOM 2077 O O . GLU A 1 271 ? -22.811 -22.225 39.015 1.00 27.23 271 GLU A O 1
ATOM 2082 N N . PRO A 1 272 ? -21.947 -24.307 39.123 1.00 31.83 272 PRO A N 1
ATOM 2083 C CA . PRO A 1 272 ? -22.829 -24.857 38.109 1.00 31.83 272 PRO A CA 1
ATOM 2084 C C . PRO A 1 272 ? -24.264 -24.680 38.585 1.00 31.83 272 PRO A C 1
ATOM 2086 O O . PRO A 1 272 ? -24.638 -25.109 39.672 1.00 31.83 272 PRO A O 1
ATOM 2089 N N . ARG A 1 273 ? -25.081 -24.010 37.778 1.00 34.66 273 ARG A N 1
ATOM 2090 C CA . ARG A 1 273 ? -26.497 -23.858 38.080 1.00 34.66 273 ARG A CA 1
ATOM 2091 C C . ARG A 1 273 ? -27.138 -25.240 37.958 1.00 34.66 273 ARG A C 1
ATOM 2093 O O . ARG A 1 273 ? -27.351 -25.704 36.839 1.00 34.66 273 ARG A O 1
ATOM 2100 N N . ASP A 1 274 ? -27.403 -25.885 39.092 1.00 32.16 274 ASP A N 1
ATOM 2101 C CA . ASP A 1 274 ? -28.184 -27.117 39.128 1.00 32.16 274 ASP A CA 1
ATOM 2102 C C . ASP A 1 274 ? -29.504 -26.890 38.388 1.00 32.16 274 ASP A C 1
ATOM 2104 O O . ASP A 1 274 ? -30.193 -25.875 38.564 1.00 32.16 274 ASP A O 1
ATOM 2108 N N . ALA A 1 275 ? -29.798 -27.819 37.479 1.00 34.72 275 ALA A N 1
ATOM 2109 C CA . ALA A 1 275 ? -31.008 -27.808 36.684 1.00 34.72 275 ALA A CA 1
ATOM 2110 C C . ALA A 1 275 ? -32.219 -27.745 37.619 1.00 34.72 275 ALA A C 1
ATOM 2112 O O . ALA A 1 275 ? -32.344 -28.539 38.549 1.00 34.72 275 ALA A O 1
ATOM 2113 N N . VAL A 1 276 ? -33.096 -26.778 37.356 1.00 36.72 276 VAL A N 1
ATOM 2114 C CA . VAL A 1 276 ? -34.340 -26.582 38.095 1.00 36.72 276 VAL A CA 1
ATOM 2115 C C . VAL A 1 276 ? -35.126 -27.892 38.114 1.00 36.72 276 VAL A C 1
ATOM 2117 O O . VAL A 1 276 ? -35.477 -28.448 37.074 1.00 36.72 276 VAL A O 1
ATOM 2120 N N . GLU A 1 277 ? -35.361 -28.342 39.339 1.00 34.06 277 GLU A N 1
ATOM 2121 C CA . GLU A 1 277 ? -36.190 -29.451 39.785 1.00 34.06 277 GLU A CA 1
ATOM 2122 C C . GLU A 1 277 ? -37.537 -29.483 39.035 1.00 34.06 277 GLU A C 1
ATOM 2124 O O . GLU A 1 277 ? -38.406 -28.631 39.231 1.00 34.06 277 GLU A O 1
ATOM 2129 N N . ALA A 1 278 ? -37.722 -30.474 38.162 1.00 34.66 278 ALA A N 1
ATOM 2130 C CA . ALA A 1 278 ? -39.046 -30.889 37.714 1.00 34.66 278 ALA A CA 1
ATOM 2131 C C . ALA A 1 278 ? -39.587 -31.913 38.724 1.00 34.66 278 ALA A C 1
ATOM 2133 O O . ALA A 1 278 ? -38.928 -32.917 39.000 1.00 34.66 278 ALA A O 1
ATOM 2134 N N . LEU A 1 279 ? -40.773 -31.654 39.285 1.00 32.69 279 LEU A N 1
ATOM 2135 C CA . LEU A 1 279 ? -41.462 -32.588 40.181 1.00 32.69 279 LEU A CA 1
ATOM 2136 C C . LEU A 1 279 ? -41.726 -33.960 39.504 1.00 32.69 279 LEU A C 1
ATOM 2138 O O . LEU A 1 279 ? -41.962 -34.005 38.295 1.00 32.69 279 LEU A O 1
ATOM 2142 N N . PRO A 1 280 ? -41.737 -35.068 40.279 1.00 40.28 280 PRO A N 1
ATOM 2143 C CA . PRO A 1 280 ? -41.931 -36.448 39.800 1.00 40.28 280 PRO A CA 1
ATOM 2144 C C . PRO A 1 280 ? -43.442 -36.817 39.766 1.00 40.28 280 PRO A C 1
ATOM 2146 O O . PRO A 1 280 ? -44.247 -35.943 40.102 1.00 40.28 280 PRO A O 1
ATOM 2149 N N . PRO A 1 281 ? -43.894 -38.068 39.470 1.00 47.72 281 PRO A N 1
ATOM 2150 C CA . PRO A 1 281 ? -43.172 -39.320 39.163 1.00 47.72 281 PRO A CA 1
ATOM 2151 C C . PRO A 1 281 ? -43.734 -40.134 37.961 1.00 47.72 281 PRO A C 1
ATOM 2153 O O . PRO A 1 281 ? -44.860 -39.922 37.525 1.00 47.72 281 PRO A O 1
ATOM 2156 N N . ALA A 1 282 ? -42.983 -41.145 37.500 1.00 30.97 282 ALA A N 1
ATOM 2157 C CA . ALA A 1 282 ? -43.484 -42.518 37.296 1.00 30.97 282 ALA A CA 1
ATOM 2158 C C . ALA A 1 282 ? -42.329 -43.467 36.914 1.00 30.97 282 ALA A C 1
ATOM 2160 O O . ALA A 1 282 ? -41.721 -43.328 35.860 1.00 30.97 282 ALA A O 1
ATOM 2161 N N . ASP A 1 283 ? -42.061 -44.402 37.826 1.00 32.25 283 ASP A N 1
ATOM 2162 C CA . ASP A 1 283 ? -41.551 -45.766 37.656 1.00 32.25 283 ASP A CA 1
ATOM 2163 C C . ASP A 1 283 ? -40.362 -46.094 36.737 1.00 32.25 283 ASP A C 1
ATOM 2165 O O . ASP A 1 283 ? -40.371 -45.917 35.524 1.00 32.25 283 ASP A O 1
ATOM 2169 N N . GLY A 1 284 ? -39.419 -46.838 37.331 1.00 27.95 284 GLY A N 1
ATOM 2170 C CA . GLY A 1 284 ? -38.880 -48.017 36.653 1.00 27.95 284 GLY A CA 1
ATOM 2171 C C . GLY A 1 284 ? -37.367 -48.078 36.465 1.00 27.95 284 GLY A C 1
ATOM 2172 O O . GLY A 1 284 ? -36.860 -47.883 35.373 1.00 27.95 284 GLY A O 1
ATOM 2173 N N . HIS A 1 285 ? -36.679 -48.521 37.518 1.00 29.31 285 HIS A N 1
ATOM 2174 C CA . HIS A 1 285 ? -35.523 -49.426 37.458 1.00 29.31 285 HIS A CA 1
ATOM 2175 C C . HIS A 1 285 ? -34.223 -49.021 36.715 1.00 29.31 285 HIS A C 1
ATOM 2177 O O . HIS A 1 285 ? -34.065 -49.188 35.514 1.00 29.31 285 HIS A O 1
ATOM 2183 N N . ALA A 1 286 ? -33.194 -48.832 37.556 1.00 31.80 286 ALA A N 1
ATOM 2184 C CA . ALA A 1 286 ? -31.986 -49.675 37.630 1.00 31.80 286 ALA A CA 1
ATOM 2185 C C . ALA A 1 286 ? -30.633 -49.124 37.119 1.00 31.80 286 ALA A C 1
ATOM 2187 O O . ALA A 1 286 ? -30.384 -49.023 35.926 1.00 31.80 286 ALA A O 1
ATOM 2188 N N . ARG A 1 287 ? -29.696 -49.094 38.095 1.00 33.00 287 ARG A N 1
ATOM 2189 C CA . ARG A 1 287 ? -28.242 -49.400 38.027 1.00 33.00 287 ARG A CA 1
ATOM 2190 C C . ARG A 1 287 ? -27.326 -48.326 37.413 1.00 33.00 287 ARG A C 1
ATOM 2192 O O . ARG A 1 287 ? -27.658 -47.738 36.408 1.00 33.00 287 ARG A O 1
ATOM 2199 N N . ARG A 1 288 ? -26.073 -48.111 37.840 1.00 31.41 288 ARG A N 1
ATOM 2200 C CA . ARG A 1 288 ? -25.227 -48.375 39.036 1.00 31.41 288 ARG A CA 1
ATOM 2201 C C . ARG A 1 288 ? -23.801 -47.931 38.611 1.00 31.41 288 ARG A C 1
ATOM 2203 O O . ARG A 1 288 ? -23.415 -48.302 37.510 1.00 31.41 288 ARG A O 1
ATOM 2210 N N . ARG A 1 289 ? -23.000 -47.366 39.540 1.00 33.62 289 ARG A N 1
ATOM 2211 C CA . ARG A 1 289 ? -21.503 -47.256 39.553 1.00 33.62 289 ARG A CA 1
ATOM 2212 C C . ARG A 1 289 ? -20.856 -46.173 38.657 1.00 33.62 289 ARG A C 1
ATOM 2214 O O . ARG A 1 289 ? -21.309 -45.970 37.550 1.00 33.62 289 ARG A O 1
ATOM 2221 N N . ALA A 1 290 ? -19.748 -45.513 39.020 1.00 32.38 290 ALA A N 1
ATOM 2222 C CA . ALA A 1 290 ? -18.945 -45.457 40.249 1.00 32.38 290 ALA A CA 1
ATOM 2223 C C . ALA A 1 290 ? -17.953 -44.268 40.193 1.00 32.38 290 ALA A C 1
ATOM 2225 O O . ALA A 1 290 ? -17.530 -43.847 39.122 1.00 32.38 290 ALA A O 1
ATOM 2226 N N . LEU A 1 291 ? -17.587 -43.804 41.391 1.00 31.80 291 LEU A N 1
ATOM 2227 C CA . LEU A 1 291 ? -16.534 -42.853 41.759 1.00 31.80 291 LEU A CA 1
ATOM 2228 C C . LEU A 1 291 ? -15.087 -43.330 41.472 1.00 31.80 291 LEU A C 1
ATOM 2230 O O . LEU A 1 291 ? -14.832 -44.528 41.375 1.00 31.80 291 LEU A O 1
ATOM 2234 N N . HIS A 1 292 ? -14.170 -42.351 41.578 1.00 30.50 292 HIS A N 1
ATOM 2235 C CA . HIS A 1 292 ? -12.720 -42.392 41.869 1.00 30.50 292 HIS A CA 1
ATOM 2236 C C . HIS A 1 292 ? -11.717 -42.418 40.700 1.00 30.50 292 HIS A C 1
ATOM 2238 O O . HIS A 1 292 ? -11.423 -43.473 40.150 1.00 30.50 292 HIS A O 1
ATOM 2244 N N . ARG A 1 293 ? -10.975 -41.308 40.529 1.00 32.12 293 ARG A N 1
ATOM 2245 C CA . ARG A 1 293 ? -9.570 -41.217 40.992 1.00 32.12 293 ARG A CA 1
ATOM 2246 C C . ARG A 1 293 ? -9.007 -39.791 40.930 1.00 32.12 293 ARG A C 1
ATOM 2248 O O . ARG A 1 293 ? -9.122 -39.103 39.927 1.00 32.12 293 ARG A O 1
ATOM 2255 N N . ALA A 1 294 ? -8.377 -39.412 42.037 1.00 31.84 294 ALA A N 1
ATOM 2256 C CA . ALA A 1 294 ? -7.541 -38.236 42.229 1.00 31.84 294 ALA A CA 1
ATOM 2257 C C . ALA A 1 294 ? -6.077 -38.507 41.815 1.00 31.84 294 ALA A C 1
ATOM 2259 O O . ALA A 1 294 ? -5.730 -39.650 41.515 1.00 31.84 294 ALA A O 1
ATOM 2260 N N . GLN A 1 295 ? -5.249 -37.463 41.986 1.00 33.59 295 GLN A N 1
ATOM 2261 C CA . GLN A 1 295 ? -3.776 -37.348 41.887 1.00 33.59 295 GLN A CA 1
ATOM 2262 C C . GLN A 1 295 ? -3.326 -36.759 40.537 1.00 33.59 295 GLN A C 1
ATOM 2264 O O . GLN A 1 295 ? -3.539 -37.360 39.497 1.00 33.59 295 GLN A O 1
ATOM 2269 N N . GLY A 1 296 ? -2.740 -35.563 40.435 1.00 29.91 296 GLY A N 1
ATOM 2270 C CA . GLY A 1 296 ? -1.879 -34.833 41.366 1.00 29.91 296 GLY A CA 1
ATOM 2271 C C . GLY A 1 296 ? -0.447 -34.888 40.832 1.00 29.91 296 GLY A C 1
ATOM 2272 O O . GLY A 1 296 ? 0.183 -35.932 40.941 1.00 29.91 296 GLY A O 1
ATOM 2273 N N . ARG A 1 297 ? 0.065 -33.791 40.254 1.00 32.56 297 ARG A N 1
ATOM 2274 C CA . ARG A 1 297 ? 1.506 -33.588 40.018 1.00 32.56 297 ARG A CA 1
ATOM 2275 C C . ARG A 1 297 ? 1.852 -32.100 39.954 1.00 32.56 297 ARG A C 1
ATOM 2277 O O . ARG A 1 297 ? 1.555 -31.407 38.991 1.00 32.56 297 ARG A O 1
ATOM 2284 N N . VAL A 1 298 ? 2.498 -31.667 41.030 1.00 34.00 298 VAL A N 1
ATOM 2285 C CA . VAL A 1 298 ? 3.303 -30.454 41.176 1.00 34.00 298 VAL A CA 1
ATOM 2286 C C . VAL A 1 298 ? 4.602 -30.645 40.385 1.00 34.00 298 VAL A C 1
ATOM 2288 O O . VAL A 1 298 ? 5.217 -31.706 40.495 1.00 34.00 298 VAL A O 1
ATOM 2291 N N . PHE A 1 299 ? 5.043 -29.630 39.638 1.00 34.50 299 PHE A N 1
ATOM 2292 C CA . PHE A 1 299 ? 6.426 -29.525 39.161 1.00 34.50 299 PHE A CA 1
ATOM 2293 C C . PHE A 1 299 ? 7.072 -28.244 39.713 1.00 34.50 299 PHE A C 1
ATOM 2295 O O . PHE A 1 299 ? 6.421 -27.198 39.711 1.00 34.50 299 PHE A O 1
ATOM 2302 N N . PRO A 1 300 ? 8.315 -28.320 40.224 1.00 42.97 300 PRO A N 1
ATOM 2303 C CA . PRO A 1 300 ? 8.946 -27.236 40.962 1.00 42.97 300 PRO A CA 1
ATOM 2304 C C . PRO A 1 300 ? 9.717 -26.264 40.064 1.00 42.97 300 PRO A C 1
ATOM 2306 O O . PRO A 1 300 ? 10.403 -26.650 39.117 1.00 42.97 300 PRO A O 1
ATOM 2309 N N . SER A 1 301 ? 9.664 -25.000 40.463 1.00 35.00 301 SER A N 1
ATOM 2310 C CA . SER A 1 301 ? 10.521 -23.895 40.048 1.00 35.00 301 SER A CA 1
ATOM 2311 C C . SER A 1 301 ? 11.977 -24.132 40.467 1.00 35.00 301 SER A C 1
ATOM 2313 O O . SER A 1 301 ? 12.250 -24.580 41.583 1.00 35.00 301 SER A O 1
ATOM 2315 N N . ARG A 1 302 ? 12.930 -23.753 39.612 1.00 32.97 302 ARG A N 1
ATOM 2316 C CA . ARG A 1 302 ? 14.344 -23.557 39.973 1.00 32.97 302 ARG A CA 1
ATOM 2317 C C . ARG A 1 302 ? 14.952 -22.395 39.168 1.00 32.97 302 ARG A C 1
ATOM 2319 O O . ARG A 1 302 ? 14.343 -21.975 38.188 1.00 32.97 302 ARG A O 1
ATOM 2326 N N . PRO A 1 303 ? 16.063 -21.800 39.639 1.00 41.59 303 PRO A N 1
ATOM 2327 C CA . PRO A 1 303 ? 16.126 -20.364 39.853 1.00 41.59 303 PRO A CA 1
ATOM 2328 C C . PRO A 1 303 ? 17.104 -19.634 38.929 1.00 41.59 303 PRO A C 1
ATOM 2330 O O . PRO A 1 303 ? 17.996 -20.215 38.314 1.00 41.59 303 PRO A O 1
ATOM 2333 N N . VAL A 1 304 ? 16.933 -18.315 38.924 1.00 36.44 304 VAL A N 1
ATOM 2334 C CA . VAL A 1 304 ? 17.867 -17.303 38.430 1.00 36.44 304 VAL A CA 1
ATOM 2335 C C . VAL A 1 304 ? 19.197 -17.425 39.176 1.00 36.44 304 VAL A C 1
ATOM 2337 O O . VAL A 1 304 ? 19.220 -17.402 40.405 1.00 36.44 304 VAL A O 1
ATOM 2340 N N . THR A 1 305 ? 20.304 -17.502 38.435 1.00 39.19 305 THR A N 1
ATOM 2341 C CA . THR A 1 305 ? 21.646 -17.269 38.984 1.00 39.19 305 THR A CA 1
ATOM 2342 C C . THR A 1 305 ? 22.299 -16.161 38.170 1.00 39.19 305 THR A C 1
ATOM 2344 O O . THR A 1 305 ? 22.530 -16.314 36.973 1.00 39.19 305 THR A O 1
ATOM 2347 N N . ALA A 1 306 ? 22.540 -15.031 38.828 1.00 38.38 306 ALA A N 1
ATOM 2348 C CA . ALA A 1 306 ? 23.416 -13.973 38.358 1.00 38.38 306 ALA A CA 1
ATOM 2349 C C . ALA A 1 306 ? 24.873 -14.374 38.631 1.00 38.38 306 ALA A C 1
ATOM 2351 O O . ALA A 1 306 ? 25.170 -14.910 39.699 1.00 38.38 306 ALA A O 1
ATOM 2352 N N . ALA A 1 307 ? 25.772 -14.075 37.696 1.00 38.09 307 ALA A N 1
ATOM 2353 C CA . ALA A 1 307 ? 27.206 -14.034 37.946 1.00 38.09 307 ALA A CA 1
ATOM 2354 C C . ALA A 1 307 ? 27.785 -12.775 37.288 1.00 38.09 307 ALA A C 1
ATOM 2356 O O . ALA A 1 307 ? 27.627 -12.541 36.091 1.00 38.09 307 ALA A O 1
ATOM 2357 N N . VAL A 1 308 ? 28.382 -11.959 38.151 1.00 38.47 308 VAL A N 1
ATOM 2358 C CA . VAL A 1 308 ? 29.228 -10.789 37.905 1.00 38.47 308 VAL A CA 1
ATOM 2359 C C . VAL A 1 308 ? 30.692 -11.263 37.845 1.00 38.47 308 VAL A C 1
ATOM 2361 O O . VAL A 1 308 ? 30.978 -12.368 38.295 1.00 38.47 308 VAL A O 1
ATOM 2364 N N . GLU A 1 309 ? 31.574 -10.375 37.367 1.00 34.97 309 GLU A N 1
ATOM 2365 C CA . GLU A 1 309 ? 33.054 -10.420 37.300 1.00 34.97 309 GLU A CA 1
ATOM 2366 C C . GLU A 1 309 ? 33.629 -10.959 35.982 1.00 34.97 309 GLU A C 1
ATOM 2368 O O . GLU A 1 309 ? 33.155 -11.949 35.445 1.00 34.97 309 GLU A O 1
ATOM 2373 N N . ALA A 1 310 ? 34.688 -10.413 35.383 1.00 37.84 310 ALA A N 1
ATOM 2374 C CA . ALA A 1 310 ? 35.460 -9.171 35.493 1.00 37.84 310 ALA A CA 1
ATOM 2375 C C . ALA A 1 310 ? 36.419 -9.180 34.270 1.00 37.84 310 ALA A C 1
ATOM 2377 O O . ALA A 1 310 ? 36.684 -10.244 33.709 1.00 37.84 310 ALA A O 1
ATOM 2378 N N . GLY A 1 311 ? 36.928 -8.020 33.828 1.00 31.75 311 GLY A N 1
ATOM 2379 C CA . GLY A 1 311 ? 37.948 -7.921 32.758 1.00 31.75 311 GLY A CA 1
ATOM 2380 C C . GLY A 1 311 ? 39.247 -8.687 33.078 1.00 31.75 311 GLY A C 1
ATOM 2381 O O . GLY A 1 311 ? 39.431 -9.071 34.234 1.00 31.75 311 GLY A O 1
ATOM 2382 N N . PRO A 1 312 ? 40.185 -8.886 32.119 1.00 37.84 312 PRO A N 1
ATOM 2383 C CA . PRO A 1 312 ? 40.940 -7.753 31.557 1.00 37.84 312 PRO A CA 1
ATOM 2384 C C . PRO A 1 312 ? 41.521 -7.916 30.115 1.00 37.84 312 PRO A C 1
ATOM 2386 O O . PRO A 1 312 ? 41.680 -9.008 29.584 1.00 37.84 312 PRO A O 1
ATOM 2389 N N . THR A 1 313 ? 41.876 -6.764 29.527 1.00 45.47 313 THR A N 1
ATOM 2390 C CA . THR A 1 313 ? 42.965 -6.454 28.560 1.00 45.47 313 THR A CA 1
ATOM 2391 C C . THR A 1 313 ? 43.505 -7.513 27.580 1.00 45.47 313 THR A C 1
ATOM 2393 O O . THR A 1 313 ? 44.240 -8.418 27.979 1.00 45.47 313 THR A O 1
ATOM 2396 N N . ARG A 1 314 ? 43.401 -7.205 26.280 1.00 48.44 314 ARG A N 1
ATOM 2397 C CA . ARG A 1 314 ? 44.534 -6.769 25.435 1.00 48.44 314 ARG A CA 1
ATOM 2398 C C . ARG A 1 314 ? 44.041 -5.967 24.235 1.00 48.44 314 ARG A C 1
ATOM 2400 O O . ARG A 1 314 ? 42.938 -6.286 23.748 1.00 48.44 314 ARG A O 1
#

pLDDT: mean 71.98, std 22.63, range [27.23, 98.56]

Sequence (314 aa):
MADPQTPAPSPSLAQALSVLVSPDDDFLREAQRNDELARTLTHFDALGRGIAEALNTRDVEGGGWTHTMLPAYWGNVTVRHRDGMHFVFMHHGRSRKGPAGRRLRVETGYPHGYCGWRAEPITVSMDRAPDAIAADVLRRLMPAYKDTLREALADAHRSEAHRQARIGLNGLIEQLVPGIHGVGGVRPCDAPDRKTSFWSGRDHVPEGQYALPVGGSVTLDHDASEVEITLSHVPPALALDLLGHLRRYGVVSGQRVPVGQAPRVIAGELEPRDAVEALPPADGHARRRALHRAQGRVFPSRPVTAAVEAGPTR

Organism: NCBI:txid1817406

Secondary structure (DSSP, 8-state):
-PPP-PPPPPHHHHHHHHTBSS--HHHHHHHHH-HHHHHHHHHHHHHHHHHHHHHHHTTGGGS-EEEEB---TT-EEEEEETTS-EEEEE---TT--GGGGSEEEEEE---TT--S--PPPEEEETTS-HHHHHHHHHHHTHHHHHHHHHHHHHHHHHHHHHHHHHHHHHHHHHHHSTTEEETTS--TTT-TT----EEE-GGGSPTTS---S-EEEEEE-TTSS-EEEEEES--HHHHHHHHHHHHHTT--------TTS------------PPP--------------------------------------

Radius of gyration: 32.39 Å; chains: 1; bounding box: 88×88×75 Å